Protein 8VB5 (pdb70)

B-factor: mean 24.93, std 9.79, range [12.04, 70.86]

Solvent-accessible surface area: 15244 Å² total; per-residue (Å²): 138,140,101,111,80,127,54,126,90,4,112,110,110,19,24,142,89,75,106,95,80,32,80,45,31,15,6,40,40,46,74,2,46,12,92,6,80,92,97,151,74,158,38,70,0,17,0,40,19,6,74,126,77,4,0,80,144,0,32,132,73,5,28,56,37,24,56,89,15,24,80,64,17,35,55,102,21,18,82,43,2,13,115,55,47,2,0,2,97,61,106,20,34,10,24,0,34,74,20,12,92,117,31,41,0,24,86,17,0,95,136,26,116,56,188,21,33,26,97,49,0,0,32,1,0,23,10,0,0,72,0,2,11,27,1,31,92,37,201,23,32,0,52,36,0,4,0,119,1,0,34,0,76,29,52,111,40,1,28,0,24,28,22,3,34,28,82,129,21,56,98,64,165,112,108,100,15,68,90,39,55,200,80,50,31,46,54,14,0,7,30,3,32,100,192,157,142,74,31,44,23,4,3,0,1,12,1,0,0,0,2,14,2,0,1,22,20,3,30,124,4,18,97,75,55,57,53,199,86,1,23,86,16,3,115,168,50,107,56,5,89,63,1,129,24,11,38,89,59,0,35,97,14,1,50,107,0,0,78,75,80,32,149,64,9,14,126,2,174,95,2,28,72,60,0,48,115,2,10,199,54,20,158,157,2,3,97,43,213

Nearest PDB structures (foldseek):
  8vb5-assembly1_A  TM=1.003E+00  e=3.157E-56  Homo sapiens
  8u8x-assembly1_A  TM=8.878E-01  e=1.396E-43  Homo sapiens
  4lrm-assembly5_E  TM=9.022E-01  e=2.168E-40  Homo sapiens
  5ugc-assembly1_A  TM=9.091E-01  e=1.152E-38  Homo sapiens
  8hv8-assembly1_A  TM=8.918E-01  e=1.985E-38  Homo sapiens

Structure (mmCIF, N/CA/C/O backbone):
data_8VB5
#
_entry.id   8VB5
#
_cell.length_a   34.412
_cell.length_b   81.699
_cell.length_c   94.936
_cell.angle_alpha   90.000
_cell.angle_beta   90.000
_cell.angle_gamma   90.000
#
_symmetry.space_group_name_H-M   'P 21 21 21'
#
loop_
_entity.id
_entity.type
_entity.pdbx_description
1 polymer 'Receptor tyrosine-protein kinase erbB-2'
2 non-polymer Tucatinib
3 non-polymer 1,2-ETHANEDIOL
4 non-polymer 'CHLORIDE ION'
5 non-polymer DI(HYDROXYETHYL)ETHER
6 water water
#
loop_
_atom_site.group_PDB
_atom_site.id
_atom_site.type_symbol
_atom_site.label_atom_id
_atom_site.label_alt_id
_atom_site.label_comp_id
_atom_site.label_asym_id
_atom_site.label_entity_id
_atom_site.label_seq_id
_atom_site.pdbx_PDB_ins_code
_atom_site.Cartn_x
_atom_site.Cartn_y
_atom_site.Cartn_z
_atom_site.occupancy
_atom_site.B_iso_or_equiv
_atom_site.auth_seq_id
_atom_site.auth_comp_id
_atom_site.auth_asym_id
_atom_site.auth_atom_id
_atom_site.pdbx_PDB_model_num
ATOM 1 N N . ALA A 1 5 ? -15.684 18.524 -34.525 1.00 51.57 706 ALA A N 1
ATOM 2 C CA . ALA A 1 5 ? -16.360 17.398 -33.805 1.00 50.33 706 ALA A CA 1
ATOM 3 C C . ALA A 1 5 ? -15.700 16.074 -34.185 1.00 45.54 706 ALA A C 1
ATOM 4 O O . ALA A 1 5 ? -15.766 15.667 -35.344 1.00 43.42 706 ALA A O 1
ATOM 6 N N . PRO A 1 6 ? -15.039 15.367 -33.237 1.00 44.97 707 PRO A N 1
ATOM 7 C CA . PRO A 1 6 ? -14.457 14.055 -33.523 1.00 43.39 707 PRO A CA 1
ATOM 8 C C . PRO A 1 6 ? -15.514 13.051 -34.010 1.00 40.74 707 PRO A C 1
ATOM 9 O O . PRO A 1 6 ? -16.619 13.068 -33.496 1.00 42.92 707 PRO A O 1
ATOM 13 N N . ASN A 1 7 ? -15.150 12.216 -34.987 1.00 37.13 708 ASN A N 1
ATOM 14 C CA . ASN A 1 7 ? -16.014 11.139 -35.543 1.00 35.76 708 ASN A CA 1
ATOM 15 C C . ASN A 1 7 ? -15.779 9.868 -34.721 1.00 35.71 708 ASN A C 1
ATOM 16 O O . ASN A 1 7 ? -14.669 9.318 -34.805 1.00 35.13 708 ASN A O 1
ATOM 21 N N . GLN A 1 8 ? -16.788 9.430 -33.958 1.00 36.66 709 GLN A N 1
ATOM 22 C CA . GLN A 1 8 ? -16.618 8.477 -32.824 1.00 36.69 709 GLN A CA 1
ATOM 23 C C . GLN A 1 8 ? -16.114 7.111 -33.316 1.00 33.77 709 GLN A C 1
ATOM 24 O O . GLN A 1 8 ? -15.462 6.425 -32.515 1.00 35.79 709 GLN A O 1
ATOM 30 N N . ALA A 1 9 ? -16.400 6.723 -34.563 1.00 31.50 710 ALA A N 1
ATOM 31 C CA . ALA A 1 9 ? -16.022 5.406 -35.133 1.00 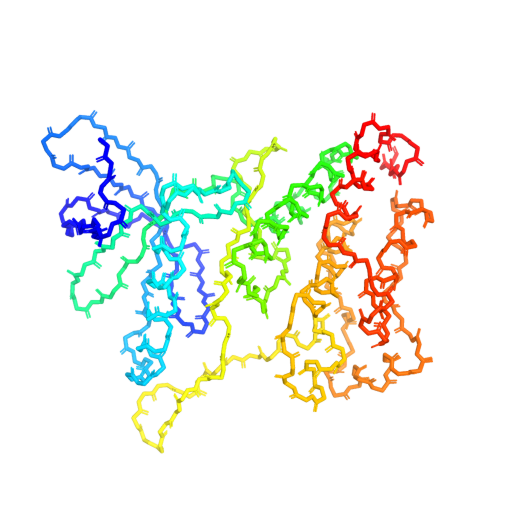29.34 710 ALA A CA 1
ATOM 32 C C . ALA A 1 9 ? -14.636 5.471 -35.790 1.00 25.53 710 ALA A C 1
ATOM 33 O O . ALA A 1 9 ? -14.097 4.400 -36.115 1.00 29.67 710 ALA A O 1
ATOM 35 N N . LEU A 1 10 ? -14.071 6.665 -35.978 1.00 22.15 711 LEU A N 1
ATOM 36 C CA . LEU A 1 10 ? -12.716 6.824 -36.565 1.00 20.27 711 LEU A CA 1
ATOM 37 C C . LEU A 1 10 ? -11.669 6.884 -35.453 1.00 20.13 711 LEU A C 1
ATOM 38 O O . LEU A 1 10 ? -12.013 7.170 -34.289 1.00 21.60 711 LEU A O 1
ATOM 43 N N . LEU A 1 11 ? -10.425 6.609 -35.829 1.00 17.73 712 LEU A N 1
ATOM 44 C CA . LEU A 1 11 ? -9.264 6.638 -34.917 1.00 17.67 712 LEU A CA 1
ATOM 45 C C . LEU A 1 11 ? -8.379 7.814 -35.316 1.00 17.40 712 LEU A C 1
ATOM 46 O O . LEU A 1 11 ? -8.015 7.939 -36.504 1.00 17.61 712 LEU A O 1
ATOM 51 N N . ARG A 1 12 ? -8.029 8.647 -34.347 1.00 17.30 713 ARG A N 1
ATOM 52 C CA . ARG A 1 12 ? -7.091 9.756 -34.608 1.00 17.48 713 ARG A CA 1
ATOM 53 C C . ARG A 1 12 ? -5.663 9.219 -34.573 1.00 17.36 713 ARG A C 1
ATOM 54 O O . ARG A 1 12 ? -5.219 8.737 -33.512 1.00 18.39 713 ARG A O 1
ATOM 62 N N . ILE A 1 13 ? -4.976 9.318 -35.707 1.00 16.72 714 ILE A N 1
ATOM 63 C CA . ILE A 1 13 ? -3.563 8.885 -35.863 1.00 17.46 714 ILE A CA 1
ATOM 64 C C . ILE A 1 13 ? -2.683 10.126 -35.753 1.00 17.74 714 ILE A C 1
ATOM 65 O O . ILE A 1 13 ? -2.888 11.060 -36.535 1.00 21.16 714 ILE A O 1
ATOM 70 N N . LEU A 1 14 ? -1.759 10.124 -34.798 1.00 18.01 715 LEU A N 1
ATOM 71 C CA . LEU A 1 14 ? -0.779 11.215 -34.600 1.00 20.53 715 LEU A CA 1
ATOM 72 C C . LEU A 1 14 ? 0.503 10.804 -35.320 1.00 21.27 715 LEU A C 1
ATOM 73 O O . LEU A 1 14 ? 0.963 9.668 -35.102 1.00 23.04 715 LEU A O 1
ATOM 78 N N . LYS A 1 15 ? 1.025 11.673 -36.183 1.00 23.28 716 LYS A N 1
ATOM 79 C CA . LYS A 1 15 ? 2.328 11.448 -36.854 1.00 26.30 716 LYS A CA 1
ATOM 80 C C . LYS A 1 15 ? 3.426 11.512 -35.790 1.00 25.94 716 LYS A C 1
ATOM 81 O O . LYS A 1 15 ? 3.279 12.304 -34.836 1.00 25.05 716 LYS A O 1
ATOM 87 N N . GLU A 1 16 ? 4.482 10.711 -35.937 1.00 28.53 717 GLU A N 1
ATOM 88 C CA . GLU A 1 16 ? 5.625 10.698 -34.983 1.00 31.13 717 GLU A CA 1
ATOM 89 C C . GLU A 1 16 ? 6.210 12.116 -34.869 1.00 29.10 717 GLU A C 1
ATOM 90 O O . GLU A 1 16 ? 6.635 12.477 -33.761 1.00 31.69 717 GLU A O 1
ATOM 96 N N . THR A 1 17 ? 6.179 12.904 -35.949 1.00 29.60 718 THR A N 1
ATOM 97 C CA . THR A 1 17 ? 6.720 14.291 -36.008 1.00 29.56 718 THR A CA 1
ATOM 98 C C . THR A 1 17 ? 5.884 15.256 -35.146 1.00 27.41 718 THR A C 1
ATOM 99 O O . THR A 1 17 ? 6.404 16.341 -34.831 1.00 30.77 718 THR A O 1
ATOM 103 N N . GLU A 1 18 ? 4.651 14.886 -34.777 1.00 25.49 719 GLU A N 1
ATOM 104 C CA . GLU A 1 18 ? 3.732 15.714 -33.947 1.00 23.36 719 GLU A CA 1
ATOM 105 C C . GLU A 1 18 ? 3.928 15.413 -32.452 1.00 22.08 719 GLU A C 1
ATOM 106 O O . GLU A 1 18 ? 3.323 16.124 -31.635 1.00 21.49 719 GLU A O 1
ATOM 112 N N . LEU A 1 19 ? 4.716 14.390 -32.107 1.00 22.09 720 LEU A N 1
ATOM 113 C CA . LEU A 1 19 ? 4.926 13.944 -30.704 1.00 22.83 720 LEU A CA 1
ATOM 114 C C . LEU A 1 19 ? 6.407 14.030 -30.348 1.00 26.79 720 LEU A C 1
ATOM 115 O O . LEU A 1 19 ? 7.248 13.659 -31.188 1.00 35.29 720 LEU A O 1
ATOM 120 N N . ARG A 1 20 ? 6.700 14.454 -29.124 1.00 25.28 721 ARG A N 1
ATOM 121 C CA . ARG A 1 20 ? 8.064 14.387 -28.549 1.00 29.26 721 ARG A CA 1
ATOM 122 C C . ARG A 1 20 ? 7.959 13.777 -27.153 1.00 27.96 721 ARG A C 1
ATOM 123 O O . ARG A 1 20 ? 7.121 14.257 -26.370 1.00 27.04 721 ARG A O 1
ATOM 131 N N . LYS A 1 21 ? 8.730 12.721 -26.891 1.00 27.30 722 LYS A N 1
ATOM 132 C CA . LYS A 1 21 ? 8.931 12.162 -25.529 1.00 25.82 722 LYS A CA 1
ATOM 133 C C . LYS A 1 21 ? 9.936 13.059 -24.800 1.00 25.91 722 LYS A C 1
ATOM 134 O O . LYS A 1 21 ? 10.974 13.395 -25.412 1.00 31.15 722 LYS A O 1
ATOM 140 N N . VAL A 1 22 ? 9.645 13.424 -23.548 1.00 23.07 723 VAL A N 1
ATOM 141 C CA . VAL A 1 22 ? 10.489 14.351 -22.737 1.00 25.32 723 VAL A CA 1
ATOM 142 C C . VAL A 1 22 ? 11.111 13.612 -21.542 1.00 23.35 723 VAL A C 1
ATOM 143 O O . VAL A 1 22 ? 12.263 13.933 -21.198 1.00 29.87 723 VAL A O 1
ATOM 147 N N . LYS A 1 23 ? 10.393 12.666 -20.927 1.00 22.30 724 LYS A N 1
ATOM 148 C CA . LYS A 1 23 ? 10.796 12.024 -19.649 1.00 23.49 724 LYS A CA 1
ATOM 149 C C . LYS A 1 23 ? 10.113 10.658 -19.558 1.00 21.51 724 LYS A C 1
ATOM 150 O O . LYS A 1 23 ? 8.959 10.549 -19.979 1.00 22.28 724 LYS A O 1
ATOM 156 N N . VAL A 1 24 ? 10.809 9.649 -19.039 1.00 20.40 725 VAL A N 1
ATOM 157 C CA . VAL A 1 24 ? 10.199 8.334 -18.704 1.00 21.54 725 VAL A CA 1
ATOM 158 C C . VAL A 1 24 ? 9.471 8.513 -17.372 1.00 21.97 725 VAL A C 1
ATOM 159 O O . VAL A 1 24 ? 10.126 8.919 -16.390 1.00 26.67 725 VAL A O 1
ATOM 163 N N . LEU A 1 25 ? 8.166 8.239 -17.335 1.00 20.58 726 LEU A N 1
ATOM 164 C CA . LEU A 1 25 ? 7.364 8.382 -16.091 1.00 22.71 726 LEU A CA 1
ATOM 165 C C . LEU A 1 25 ? 7.390 7.079 -15.293 1.00 23.30 726 LEU A C 1
ATOM 166 O O . LEU A 1 25 ? 7.386 7.146 -14.056 1.00 26.14 726 LEU A O 1
ATOM 171 N N . GLY A 1 26 ? 7.385 5.944 -15.979 1.00 22.46 727 GLY A N 1
ATOM 172 C CA . GLY A 1 26 ? 7.419 4.623 -15.334 1.00 24.66 727 GLY A CA 1
ATOM 173 C C . GLY A 1 26 ? 7.079 3.534 -16.324 1.00 23.99 727 GLY A C 1
ATOM 174 O O . GLY A 1 26 ? 6.996 3.821 -17.525 1.00 25.86 727 GLY A O 1
ATOM 175 N N . SER A 1 27 ? 6.867 2.318 -15.837 1.00 26.44 728 SER A N 1
ATOM 176 C CA . SER A 1 27 ? 6.615 1.143 -16.702 1.00 28.60 728 SER A CA 1
ATOM 177 C C . SER A 1 27 ? 5.841 0.075 -15.938 1.00 29.41 728 SER A C 1
ATOM 178 O O . SER A 1 27 ? 5.766 0.153 -14.698 1.00 31.67 728 SER A O 1
ATOM 181 N N . GLY A 1 28 ? 5.299 -0.875 -16.694 1.00 29.64 729 GLY A N 1
ATOM 182 C CA . GLY A 1 28 ? 4.617 -2.082 -16.201 1.00 31.44 729 GLY A CA 1
ATOM 183 C C . GLY A 1 28 ? 4.857 -3.231 -17.157 1.00 29.77 729 GLY A C 1
ATOM 184 O O . GLY A 1 28 ? 5.671 -3.065 -18.080 1.00 31.69 729 GLY A O 1
ATOM 185 N N . ALA A 1 29 ? 4.154 -4.346 -16.963 1.00 31.82 730 ALA A N 1
ATOM 186 C CA . ALA A 1 29 ? 4.325 -5.594 -17.742 1.00 31.50 730 ALA A CA 1
ATOM 187 C C . ALA A 1 29 ? 4.150 -5.310 -19.239 1.00 29.85 730 ALA A C 1
ATOM 188 O O . ALA A 1 29 ? 4.896 -5.903 -20.040 1.00 31.32 730 ALA A O 1
ATOM 190 N N . PHE A 1 30 ? 3.215 -4.428 -19.607 1.00 29.69 731 PHE A N 1
ATOM 191 C CA . PHE A 1 30 ? 2.705 -4.326 -20.998 1.00 29.71 731 PHE A CA 1
ATOM 192 C C . PHE A 1 30 ? 3.206 -3.060 -21.705 1.00 28.67 731 PHE A C 1
ATOM 193 O O . PHE A 1 30 ? 2.980 -2.971 -22.922 1.00 30.37 731 PHE A O 1
ATOM 201 N N . GLY A 1 31 ? 3.874 -2.132 -21.016 1.00 27.78 732 GLY A N 1
ATOM 202 C CA . GLY A 1 31 ? 4.426 -0.953 -21.705 1.00 26.25 732 GLY A CA 1
ATOM 203 C C . GLY A 1 31 ? 5.171 0.017 -20.810 1.00 25.11 732 GLY A C 1
ATOM 204 O O . GLY A 1 31 ? 5.235 -0.187 -19.585 1.00 25.59 732 GLY A O 1
ATOM 205 N N . THR A 1 32 ? 5.716 1.054 -21.443 1.00 24.15 733 THR A N 1
ATOM 206 C CA . THR A 1 32 ? 6.485 2.153 -20.818 1.00 23.98 733 THR A CA 1
ATOM 207 C C . THR A 1 32 ? 5.685 3.437 -21.025 1.00 21.00 733 THR A C 1
ATOM 208 O O . THR A 1 32 ? 5.207 3.644 -22.153 1.00 21.80 733 THR A O 1
ATOM 212 N N . VAL A 1 33 ? 5.533 4.239 -19.969 1.00 19.11 734 VAL A N 1
ATOM 213 C CA . VAL A 1 33 ? 4.789 5.528 -20.025 1.00 18.10 734 VAL A CA 1
ATOM 214 C C . VAL A 1 33 ? 5.805 6.672 -20.011 1.00 18.89 734 VAL A C 1
ATOM 215 O O . VAL A 1 33 ? 6.670 6.715 -19.100 1.00 19.92 734 VAL A O 1
ATOM 219 N N . TYR A 1 34 ? 5.682 7.568 -20.988 1.00 17.93 735 TYR A N 1
ATOM 220 C CA . TYR A 1 34 ? 6.519 8.783 -21.139 1.00 18.08 735 TYR A CA 1
ATOM 221 C C . TYR A 1 34 ? 5.653 10.023 -20.945 1.00 17.44 735 TYR A C 1
ATOM 222 O O . TYR A 1 34 ? 4.473 10.032 -21.365 1.00 18.42 735 TYR A O 1
ATOM 231 N N . LYS A 1 35 ? 6.250 11.049 -20.343 1.00 17.43 736 LYS A N 1
ATOM 232 C CA . LYS A 1 35 ? 5.751 12.438 -20.425 1.00 19.21 736 LYS A CA 1
ATOM 233 C C . LYS A 1 35 ? 6.161 12.959 -21.799 1.00 20.14 736 LYS A C 1
ATOM 234 O O . LYS A 1 35 ? 7.306 12.697 -22.217 1.00 20.76 736 LYS A O 1
ATOM 240 N N . GLY A 1 36 ? 5.252 13.632 -22.499 1.00 18.42 737 GLY A N 1
ATOM 241 C CA . GLY A 1 36 ? 5.570 14.162 -23.830 1.00 19.38 737 GLY A CA 1
ATOM 242 C C . GLY A 1 36 ? 4.802 15.421 -24.149 1.00 18.41 737 GLY A C 1
ATOM 243 O O . GLY A 1 36 ? 4.058 15.929 -23.285 1.00 18.57 737 GLY A O 1
ATOM 244 N N . ILE A 1 37 ? 5.003 15.896 -25.371 1.00 18.59 738 ILE A N 1
ATOM 245 C CA . ILE A 1 37 ? 4.333 17.093 -25.933 1.00 19.83 738 ILE A CA 1
ATOM 246 C C . ILE A 1 37 ? 3.751 16.685 -27.283 1.00 18.76 738 ILE A C 1
ATOM 247 O O . ILE A 1 37 ? 4.463 16.061 -28.092 1.00 20.11 738 ILE A O 1
ATOM 252 N N . TRP A 1 38 ? 2.481 17.009 -27.484 1.00 18.75 739 TRP A N 1
ATOM 253 C CA . TRP A 1 38 ? 1.773 16.830 -28.769 1.00 18.00 739 TRP A CA 1
ATOM 254 C C . TRP A 1 38 ? 1.584 18.210 -29.406 1.00 17.98 739 TRP A C 1
ATOM 255 O O . TRP A 1 38 ? 0.977 19.087 -28.771 1.00 17.25 739 TRP A O 1
ATOM 266 N N . ILE A 1 39 ? 2.135 18.404 -30.600 1.00 18.53 740 ILE A N 1
ATOM 267 C CA . ILE A 1 39 ? 1.984 19.661 -31.384 1.00 19.91 740 ILE A CA 1
ATOM 268 C C . ILE A 1 39 ? 1.296 19.278 -32.687 1.00 21.47 740 ILE A C 1
ATOM 269 O O . ILE A 1 39 ? 1.960 18.869 -33.635 1.00 24.07 740 ILE A O 1
ATOM 274 N N . PRO A 1 40 ? -0.054 19.329 -32.739 1.00 24.17 741 PRO A N 1
ATOM 275 C CA . PRO A 1 40 ? -0.786 18.984 -33.958 1.00 26.58 741 PRO A CA 1
ATOM 276 C C . PRO A 1 40 ? -0.341 19.855 -35.146 1.00 30.17 741 PRO A C 1
ATOM 277 O O . PRO A 1 40 ? -0.306 21.063 -34.995 1.00 30.99 741 PRO A O 1
ATOM 281 N N . ASP A 1 41 ? 0.012 19.222 -36.275 1.00 33.21 742 ASP A N 1
ATOM 282 C CA . ASP A 1 41 ? 0.392 19.898 -37.547 1.00 36.34 742 ASP A CA 1
ATOM 283 C C . ASP A 1 41 ? -0.728 20.862 -37.947 1.00 39.16 742 ASP A C 1
ATOM 284 O O . ASP A 1 41 ? -1.913 20.521 -37.732 1.00 38.26 742 ASP A O 1
ATOM 289 N N . GLY A 1 42 ? -0.363 22.019 -38.503 1.00 41.05 743 GLY A N 1
ATOM 290 C CA . GLY A 1 42 ? -1.312 23.004 -39.055 1.00 44.71 743 GLY A CA 1
ATOM 291 C C . GLY A 1 42 ? -2.091 23.730 -37.971 1.00 44.71 743 GLY A C 1
ATOM 292 O O . GLY A 1 42 ? -3.034 24.468 -38.320 1.00 49.16 743 GLY A O 1
ATOM 293 N N . GLU A 1 43 ? -1.727 23.530 -36.701 1.00 40.17 744 GLU A N 1
ATOM 294 C CA . GLU A 1 43 ? -2.294 24.282 -35.554 1.00 37.16 744 GLU A CA 1
ATOM 295 C C . GLU A 1 43 ? -1.152 25.036 -34.868 1.00 31.92 744 GLU A C 1
ATOM 296 O O . GLU A 1 43 ? 0.025 24.840 -35.260 1.00 34.57 744 GLU A O 1
ATOM 302 N N . ASN A 1 44 ? -1.498 25.873 -33.893 1.00 28.15 745 ASN A N 1
ATOM 303 C CA . ASN A 1 44 ? -0.534 26.642 -33.069 1.00 25.65 745 ASN A CA 1
ATOM 304 C C . ASN A 1 44 ? -0.800 26.330 -31.596 1.00 24.52 745 ASN A C 1
ATOM 305 O O . ASN A 1 44 ? -0.814 27.262 -30.782 1.00 24.90 745 ASN A O 1
ATOM 310 N N . VAL A 1 45 ? -0.992 25.053 -31.264 1.00 22.88 746 VAL A N 1
ATOM 311 C CA . VAL A 1 45 ? -1.218 24.629 -29.853 1.00 21.65 746 VAL A CA 1
ATOM 312 C C . VAL A 1 45 ? -0.202 23.561 -29.464 1.00 21.18 746 VAL A C 1
ATOM 313 O O . VAL A 1 45 ? 0.344 22.882 -30.338 1.00 22.14 746 VAL A O 1
ATOM 317 N N . LYS A 1 46 ? 0.039 23.435 -28.166 1.00 19.85 747 LYS A N 1
ATOM 318 C CA . LYS A 1 46 ? 0.848 22.324 -27.612 1.00 19.49 747 LYS A CA 1
ATOM 319 C C . LYS A 1 46 ? 0.064 21.710 -26.458 1.00 19.78 747 LYS A C 1
ATOM 320 O O . LYS A 1 46 ? -0.570 22.444 -25.681 1.00 22.68 747 LYS A O 1
ATOM 326 N N . ILE A 1 47 ? 0.062 20.389 -26.403 1.00 18.35 748 ILE A N 1
ATOM 327 C CA . ILE A 1 47 ? -0.753 19.630 -25.425 1.00 18.83 748 ILE A CA 1
ATOM 328 C C . ILE A 1 47 ? 0.209 18.754 -24.640 1.00 16.45 748 ILE A C 1
ATOM 329 O O . ILE A 1 47 ? 0.897 17.922 -25.231 1.00 17.72 748 ILE A O 1
ATOM 334 N N . PRO A 1 48 ? 0.311 18.936 -23.305 1.00 17.95 749 PRO A N 1
ATOM 335 C CA . PRO A 1 48 ? 1.070 18.008 -22.474 1.00 17.42 749 PRO A CA 1
ATOM 336 C C . PRO A 1 48 ? 0.370 16.646 -22.493 1.00 15.62 749 PRO A C 1
ATOM 337 O O . PRO A 1 48 ? -0.822 16.602 -22.240 1.00 16.97 749 PRO A O 1
ATOM 341 N N . VAL A 1 49 ? 1.116 15.591 -22.811 1.00 16.06 750 VAL A N 1
ATOM 342 C CA . VAL A 1 49 ? 0.542 14.232 -22.973 1.00 15.53 750 VAL A CA 1
ATOM 343 C C . VAL A 1 49 ? 1.370 13.208 -22.200 1.00 15.50 750 VAL A C 1
ATOM 344 O O . VAL A 1 49 ? 2.551 13.443 -21.871 1.00 16.80 750 VAL A O 1
ATOM 348 N N . ALA A 1 50 ? 0.715 12.103 -21.905 1.00 15.28 751 ALA A N 1
ATOM 349 C CA . ALA A 1 50 ? 1.356 10.840 -21.516 1.00 15.66 751 ALA A CA 1
ATOM 350 C C . ALA A 1 50 ? 1.244 9.902 -22.713 1.00 15.45 751 ALA A C 1
ATOM 351 O O . ALA A 1 50 ? 0.188 9.872 -23.378 1.00 16.78 751 ALA A O 1
ATOM 353 N N . ILE A 1 51 ? 2.322 9.186 -22.980 1.00 16.55 752 ILE A N 1
ATOM 354 C CA . ILE A 1 51 ? 2.444 8.270 -24.142 1.00 17.22 752 ILE A CA 1
ATOM 355 C C . ILE A 1 51 ? 2.783 6.895 -23.584 1.00 17.43 752 ILE A C 1
ATOM 356 O O . ILE A 1 51 ? 3.843 6.766 -22.944 1.00 19.96 752 ILE A O 1
ATOM 361 N N . LYS A 1 52 ? 1.892 5.922 -23.758 1.00 17.59 753 LYS A N 1
ATOM 362 C CA . LYS A 1 52 ? 2.203 4.528 -23.370 1.00 18.27 753 LYS A CA 1
ATOM 363 C C . LYS A 1 52 ? 2.627 3.776 -24.629 1.00 19.56 753 LYS A C 1
ATOM 364 O O . LYS A 1 52 ? 1.820 3.686 -25.575 1.00 19.57 753 LYS A O 1
ATOM 370 N N . VAL A 1 53 ? 3.866 3.291 -24.636 1.00 20.39 754 VAL A N 1
ATOM 371 C CA . VAL A 1 53 ? 4.431 2.490 -25.755 1.00 21.78 754 VAL A CA 1
ATOM 372 C C . VAL A 1 53 ? 4.273 1.019 -25.375 1.00 22.71 754 VAL A C 1
ATOM 373 O O . VAL A 1 53 ? 4.841 0.608 -24.337 1.00 25.45 754 VAL A O 1
ATOM 377 N N . LEU A 1 54 ? 3.492 0.268 -26.149 1.00 24.68 755 LEU A N 1
ATOM 378 C CA . LEU A 1 54 ? 3.315 -1.186 -25.914 1.00 26.01 755 LEU A CA 1
ATOM 379 C C . LEU A 1 54 ? 4.660 -1.877 -26.143 1.00 28.26 755 LEU A C 1
ATOM 380 O O . LEU A 1 54 ? 5.381 -1.495 -27.076 1.00 29.14 755 LEU A O 1
ATOM 385 N N . ARG A 1 55 ? 4.990 -2.829 -25.274 1.00 32.03 756 ARG A N 1
ATOM 386 C CA . ARG A 1 55 ? 6.303 -3.521 -25.235 1.00 35.93 756 ARG A CA 1
ATOM 387 C C . ARG A 1 55 ? 6.486 -4.316 -26.535 1.00 34.73 756 ARG A C 1
ATOM 388 O O . ARG A 1 55 ? 5.555 -5.048 -26.912 1.00 33.31 756 ARG A O 1
ATOM 396 N N . GLU A 1 56 ? 7.640 -4.169 -27.194 1.00 37.18 757 GLU A N 1
ATOM 397 C CA . GLU A 1 56 ? 7.906 -4.720 -28.551 1.00 39.80 757 GLU A CA 1
ATOM 398 C C . GLU A 1 56 ? 8.077 -6.242 -28.490 1.00 40.17 757 GLU A C 1
ATOM 399 O O . GLU A 1 56 ? 7.677 -6.908 -29.467 1.00 39.32 757 GLU A O 1
ATOM 405 N N . ASN A 1 57 ? 8.657 -6.766 -27.403 1.00 40.51 758 ASN A N 1
ATOM 406 C CA . ASN A 1 57 ? 9.018 -8.204 -27.268 1.00 39.33 758 ASN A CA 1
ATOM 407 C C . ASN A 1 57 ? 7.926 -8.955 -26.491 1.00 38.05 758 ASN A C 1
ATOM 408 O O . ASN A 1 57 ? 8.176 -10.113 -26.119 1.00 34.56 758 ASN A O 1
ATOM 413 N N . THR A 1 58 ? 6.761 -8.336 -26.256 1.00 33.41 759 THR A N 1
ATOM 414 C CA . THR A 1 58 ? 5.536 -9.037 -25.782 1.00 30.91 759 THR A CA 1
ATOM 415 C C . THR A 1 58 ? 5.069 -9.968 -26.906 1.00 30.41 759 THR A C 1
ATOM 416 O O . THR A 1 58 ? 5.260 -9.613 -28.085 1.00 32.87 759 THR A O 1
ATOM 420 N N . SER A 1 59 ? 4.497 -11.120 -26.555 1.00 28.66 760 SER A N 1
ATOM 421 C CA . SER A 1 59 ? 3.874 -12.070 -27.515 1.00 30.48 760 SER A CA 1
ATOM 422 C C . SER A 1 59 ? 2.844 -11.329 -28.368 1.00 28.63 760 SER A C 1
ATOM 423 O O . SER A 1 59 ? 2.087 -10.511 -27.850 1.00 29.08 760 SER A O 1
ATOM 426 N N . PRO A 1 60 ? 2.784 -11.566 -29.699 1.00 30.83 761 PRO A N 1
ATOM 427 C CA . PRO A 1 60 ? 1.787 -10.905 -30.541 1.00 29.48 761 PRO A CA 1
ATOM 428 C C . PRO A 1 60 ? 0.345 -11.251 -30.131 1.00 28.51 761 PRO A C 1
ATOM 429 O O . PRO A 1 60 ? -0.512 -10.408 -30.295 1.00 27.87 761 PRO A O 1
ATOM 433 N N . LYS A 1 61 ? 0.106 -12.454 -29.596 1.00 27.96 762 LYS A N 1
ATOM 434 C CA . LYS A 1 61 ? -1.232 -12.856 -29.078 1.00 28.82 762 LYS A CA 1
ATOM 435 C C . LYS A 1 61 ? -1.617 -11.904 -27.943 1.00 26.18 762 LYS A C 1
ATOM 436 O O . LYS A 1 61 ? -2.752 -11.394 -27.953 1.00 27.81 762 LYS A O 1
ATOM 442 N N . ALA A 1 62 ? -0.689 -11.664 -27.014 1.00 25.00 763 ALA A N 1
ATOM 443 C CA . ALA A 1 62 ? -0.893 -10.781 -25.845 1.00 25.84 763 ALA A CA 1
ATOM 444 C C . ALA A 1 62 ? -1.129 -9.339 -26.317 1.00 25.22 763 ALA A C 1
ATOM 445 O O . ALA A 1 62 ? -2.076 -8.711 -25.826 1.00 27.41 763 ALA A O 1
ATOM 447 N N . ASN A 1 63 ? -0.325 -8.831 -27.253 1.00 26.76 764 ASN A N 1
ATOM 448 C CA . ASN A 1 63 ? -0.428 -7.409 -27.684 1.00 28.24 764 ASN A CA 1
ATOM 449 C C . ASN A 1 63 ? -1.738 -7.207 -28.460 1.00 27.34 764 ASN A C 1
ATOM 450 O O . ASN A 1 63 ? -2.336 -6.120 -28.326 1.00 25.87 764 ASN A O 1
ATOM 455 N N . LYS A 1 64 ? -2.206 -8.217 -29.201 1.00 24.87 765 LYS A N 1
ATOM 456 C CA . LYS A 1 64 ? -3.516 -8.138 -29.898 1.00 24.61 765 LYS A CA 1
ATOM 457 C C . LYS A 1 64 ? -4.634 -8.089 -28.848 1.00 24.80 765 LYS A C 1
ATOM 458 O O . LYS A 1 64 ? -5.513 -7.224 -28.976 1.00 26.06 765 LYS A O 1
ATOM 464 N N . GLU A 1 65 ? -4.595 -8.963 -27.836 1.00 22.94 766 GLU A N 1
ATOM 465 C CA . GLU A 1 65 ? -5.621 -9.004 -26.758 1.00 25.29 766 GLU A CA 1
ATOM 466 C C . GLU A 1 65 ? -5.708 -7.620 -26.100 1.00 24.98 766 GLU A C 1
ATOM 467 O O . GLU A 1 65 ? -6.828 -7.100 -25.934 1.00 26.24 766 GLU A O 1
ATOM 473 N N . ILE A 1 66 ? -4.556 -7.034 -25.763 1.00 23.14 767 ILE A N 1
ATOM 474 C CA . ILE A 1 66 ? -4.457 -5.731 -25.044 1.00 25.27 767 ILE A CA 1
ATOM 475 C C . ILE A 1 66 ? -5.006 -4.615 -25.940 1.00 23.44 767 ILE A C 1
ATOM 476 O O . ILE A 1 66 ? -5.877 -3.852 -25.469 1.00 24.51 767 ILE A O 1
ATOM 481 N N . LEU A 1 67 ? -4.529 -4.518 -27.181 1.00 24.95 768 LEU A N 1
ATOM 482 C CA . LEU A 1 67 ? -4.886 -3.392 -28.082 1.00 25.02 768 LEU A CA 1
ATOM 483 C C . LEU A 1 67 ? -6.358 -3.513 -28.492 1.00 24.77 768 LEU A C 1
ATOM 484 O O . LEU A 1 67 ? -7.051 -2.479 -28.511 1.00 25.61 768 LEU A O 1
ATOM 489 N N . ASP A 1 68 ? -6.827 -4.726 -28.797 1.00 25.86 769 ASP A N 1
ATOM 490 C CA . ASP A 1 68 ? -8.247 -4.973 -29.166 1.00 27.11 769 ASP A CA 1
ATOM 491 C C . ASP A 1 68 ? -9.142 -4.460 -28.035 1.00 26.33 769 ASP A C 1
ATOM 492 O O . ASP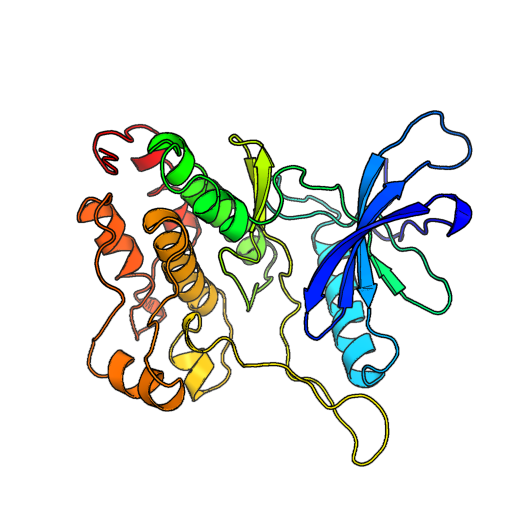 A 1 68 ? -10.104 -3.729 -28.322 1.00 26.64 769 ASP A O 1
ATOM 497 N N . GLU A 1 69 ? -8.825 -4.811 -26.789 1.00 26.26 770 GLU A N 1
ATOM 498 C CA . GLU A 1 69 ? -9.605 -4.358 -25.610 1.00 25.77 770 GLU A CA 1
ATOM 499 C C . GLU A 1 69 ? -9.550 -2.832 -25.521 1.00 24.64 770 GLU A C 1
ATOM 500 O O . GLU A 1 69 ? -10.572 -2.200 -25.269 1.00 26.85 770 GLU A O 1
ATOM 506 N N . ALA A 1 70 ? -8.371 -2.242 -25.761 1.00 24.83 771 ALA A N 1
ATOM 507 C CA . ALA A 1 70 ? -8.219 -0.792 -25.731 1.00 24.32 771 ALA A CA 1
ATOM 508 C C . ALA A 1 70 ? -9.128 -0.127 -26.763 1.00 25.07 771 ALA A C 1
ATOM 509 O O . ALA A 1 70 ? -9.752 0.893 -26.475 1.00 24.80 771 ALA A O 1
ATOM 511 N N . TYR A 1 71 ? -9.199 -0.704 -27.969 1.00 24.89 772 TYR A N 1
ATOM 512 C CA . TYR A 1 71 ? -10.062 -0.172 -29.011 1.00 26.62 772 TYR A CA 1
ATOM 513 C C . TYR A 1 71 ? -11.534 -0.289 -28.615 1.00 27.65 772 TYR A C 1
ATOM 514 O O . TYR A 1 71 ? -12.288 0.670 -28.764 1.00 27.77 772 TYR A O 1
ATOM 523 N N . VAL A 1 72 ? -11.948 -1.474 -28.144 1.00 25.94 773 VAL A N 1
ATOM 524 C CA . VAL A 1 72 ? -13.336 -1.709 -27.771 1.00 27.71 773 VAL A CA 1
ATOM 525 C C . VAL A 1 72 ? -13.764 -0.645 -26.764 1.00 26.54 773 VAL A C 1
ATOM 526 O O . VAL A 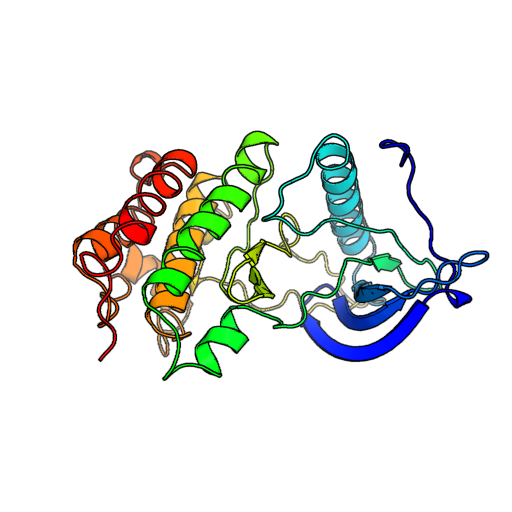1 72 ? -14.822 -0.039 -26.901 1.00 29.31 773 VAL A O 1
ATOM 530 N N . MET A 1 73 ? -12.924 -0.408 -25.753 1.00 25.13 774 MET A N 1
ATOM 531 C CA . MET A 1 73 ? -13.268 0.539 -24.707 1.00 24.90 774 MET A CA 1
ATOM 532 C C . MET A 1 73 ? -13.256 1.969 -25.246 1.00 26.66 774 MET A C 1
ATOM 533 O O . MET A 1 73 ? -14.105 2.773 -24.865 1.00 26.31 774 MET A O 1
ATOM 538 N N . ALA A 1 74 ? -12.308 2.271 -26.140 1.00 26.80 775 ALA A N 1
ATOM 539 C CA . ALA A 1 74 ? -12.190 3.595 -26.734 1.00 26.72 775 ALA A CA 1
ATOM 540 C C . ALA A 1 74 ? -13.462 3.952 -27.514 1.00 28.38 775 ALA A C 1
ATOM 541 O O . ALA A 1 74 ? -13.895 5.118 -27.451 1.00 28.53 775 ALA A O 1
ATOM 543 N N . TYR A 1 75 A -14.040 2.999 -28.244 1.00 28.34 775 TYR A N 1
ATOM 544 C CA . TYR A 1 75 A -15.249 3.248 -29.072 1.00 30.48 775 TYR A CA 1
ATOM 545 C C . TYR A 1 75 A -16.483 3.302 -28.160 1.00 29.79 775 TYR A C 1
ATOM 546 O O . TYR A 1 75 A -17.329 4.184 -28.389 1.00 30.67 775 TYR A O 1
ATOM 555 N N . VAL A 1 76 B -16.559 2.437 -27.139 1.00 31.41 775 VAL A N 1
ATOM 556 C CA . VAL A 1 76 B -17.639 2.452 -26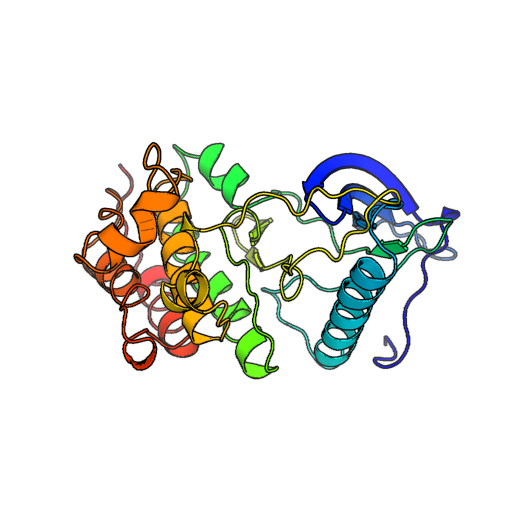.103 1.00 33.13 775 VAL A CA 1
ATOM 557 C C . VAL A 1 76 B -17.670 3.836 -25.444 1.00 33.04 775 VAL A C 1
ATOM 558 O O . VAL A 1 76 B -18.778 4.355 -25.200 1.00 38.65 775 VAL A O 1
ATOM 562 N N . MET A 1 77 C -16.497 4.416 -25.183 1.00 30.00 775 MET A N 1
ATOM 563 C CA . MET A 1 77 C -16.358 5.648 -24.368 1.00 31.51 775 MET A CA 1
ATOM 564 C C . MET A 1 77 C -16.309 6.911 -25.236 1.00 34.17 775 MET A C 1
ATOM 565 O O . MET A 1 77 C -16.422 8.003 -24.664 1.00 35.93 775 MET A O 1
ATOM 570 N N A ALA A 1 78 D -16.173 6.769 -26.561 0.50 34.56 775 ALA A N 1
ATOM 571 N N B ALA A 1 78 D -16.128 6.769 -26.555 0.50 35.93 775 ALA A N 1
ATOM 572 C CA A ALA A 1 78 D -16.148 7.888 -27.534 0.50 36.07 775 ALA A CA 1
ATOM 573 C CA B ALA A 1 78 D -16.155 7.883 -27.533 0.50 37.91 775 ALA A CA 1
ATOM 574 C C A ALA A 1 78 D -17.491 8.630 -27.508 0.50 37.50 775 ALA A C 1
ATOM 575 C C B ALA A 1 78 D -17.561 8.495 -27.554 0.50 40.75 775 ALA A C 1
ATOM 576 O O A ALA A 1 78 D -17.477 9.874 -27.482 0.50 43.14 775 ALA A O 1
ATOM 577 O O B ALA A 1 78 D -18.542 7.741 -27.383 0.50 44.14 775 ALA A O 1
ATOM 580 N N A GLY A 1 79 ? -18.603 7.887 -27.505 0.50 37.13 776 GLY A N 1
ATOM 581 N N B GLY A 1 79 ? -17.646 9.812 -27.750 0.50 42.68 776 GLY A N 1
ATOM 582 C CA A GLY A 1 79 ? -19.976 8.430 -27.512 0.50 34.74 776 GLY A CA 1
ATOM 583 C CA B GLY A 1 79 ? -18.901 10.580 -27.657 0.50 42.13 776 GLY A CA 1
ATOM 584 C C A GLY A 1 79 ? -20.199 9.421 -26.383 0.50 32.07 776 GLY A C 1
ATOM 585 C C B GLY A 1 79 ? -19.170 11.022 -26.229 0.50 40.33 776 GLY A C 1
ATOM 586 O O A GLY A 1 79 ? -20.885 10.440 -26.612 0.50 34.69 776 GLY A O 1
ATOM 587 O O B GLY A 1 79 ? -19.097 12.240 -25.968 0.50 41.99 776 GLY A O 1
ATOM 588 N N A VAL A 1 80 ? -19.646 9.128 -25.204 0.50 28.33 777 VAL A N 1
ATOM 589 N N B VAL A 1 80 ? -19.463 10.071 -25.334 0.50 36.34 777 VAL A N 1
ATOM 590 C CA A VAL A 1 80 ? -19.684 10.007 -23.999 0.50 26.91 777 VAL A CA 1
ATOM 591 C CA B VAL A 1 80 ? -19.746 10.345 -23.893 0.50 32.94 777 VAL A CA 1
ATOM 592 C C A VAL A 1 80 ? -18.691 9.451 -22.982 0.50 24.85 777 VAL A C 1
ATOM 593 C C B VAL A 1 80 ? -18.766 9.561 -23.012 0.50 28.59 777 VAL A C 1
ATOM 594 O O A VAL A 1 80 ? -18.778 8.238 -22.677 0.50 24.50 777 VAL A O 1
ATOM 595 O O B VAL A 1 80 ? -18.933 8.331 -22.847 0.50 29.55 777 VAL A O 1
ATOM 602 N N . GLY A 1 81 ? -17.794 10.288 -22.465 1.00 26.13 778 GLY A N 1
ATOM 603 C CA . GLY A 1 81 ? -16.821 9.819 -21.472 1.00 24.11 778 GLY A CA 1
ATOM 604 C C . GLY A 1 81 ? -17.282 10.160 -20.072 1.00 22.49 778 GLY A C 1
ATOM 605 O O . GLY A 1 81 ? -18.480 10.424 -19.856 1.00 24.67 778 GLY A O 1
ATOM 606 N N . SER A 1 82 ? -16.335 10.156 -19.150 1.00 20.86 779 SER A N 1
ATOM 607 C CA . SER A 1 82 ? -16.492 10.597 -17.747 1.00 20.37 779 SER A CA 1
ATOM 608 C C . SER A 1 82 ? -15.330 11.527 -17.438 1.00 18.64 779 SER A C 1
ATOM 609 O O . SER A 1 82 ? -14.212 11.276 -17.878 1.00 18.63 779 SER A O 1
ATOM 612 N N . PRO A 1 83 ? -15.543 12.610 -16.666 1.00 18.30 780 PRO A N 1
ATOM 613 C CA . PRO A 1 83 ? -14.426 13.427 -16.194 1.00 18.08 780 PRO A CA 1
ATOM 614 C C . PRO A 1 83 ? -13.427 12.623 -15.347 1.00 16.60 780 PRO A C 1
ATOM 615 O O . PRO A 1 83 ? -12.308 13.066 -15.181 1.00 17.73 780 PRO A O 1
ATOM 619 N N . TYR A 1 84 ? -13.847 11.469 -14.821 1.00 15.47 781 TYR A N 1
ATOM 620 C CA . TYR A 1 84 ? -13.089 10.713 -13.792 1.00 15.37 781 TYR A CA 1
ATOM 621 C C . TYR A 1 84 ? -12.490 9.442 -14.390 1.00 14.77 781 TYR A C 1
ATOM 622 O O . TYR A 1 84 ? -12.035 8.600 -13.620 1.00 15.97 781 TYR A O 1
ATOM 631 N N . VAL A 1 85 ? -12.446 9.349 -15.719 1.00 15.12 782 VAL A N 1
ATOM 632 C CA . VAL A 1 85 ? -11.831 8.199 -16.434 1.00 15.14 782 VAL A CA 1
ATOM 633 C C . VAL A 1 85 ? -10.968 8.756 -17.564 1.00 15.27 782 VAL A C 1
ATOM 634 O O . VAL A 1 85 ? -11.430 9.623 -18.315 1.00 16.21 782 VAL A O 1
ATOM 638 N N A SER A 1 86 ? -9.726 8.289 -17.673 0.50 13.80 783 SER A N 1
ATOM 639 N N B SER A 1 86 ? -9.740 8.253 -17.680 0.50 15.91 783 SER A N 1
ATOM 640 C CA A SER A 1 86 ? -8.782 8.776 -18.708 0.50 13.03 783 SER A CA 1
ATOM 641 C CA B SER A 1 86 ? -8.765 8.651 -18.725 0.50 16.85 783 SER A CA 1
ATOM 642 C C A SER A 1 86 ? -9.376 8.519 -20.097 0.50 14.34 783 SER A C 1
ATOM 643 C C B SER A 1 86 ? -9.403 8.506 -20.112 0.50 16.08 783 SER A C 1
ATOM 644 O O A SER A 1 86 ? -10.068 7.497 -20.282 0.50 15.10 783 SER A O 1
ATOM 645 O O B SER A 1 86 ? -10.170 7.542 -20.316 0.50 16.62 783 SER A O 1
ATOM 650 N N . ARG A 1 87 ? -9.093 9.434 -21.022 1.00 15.52 784 ARG A N 1
ATOM 651 C CA . ARG A 1 87 ? -9.648 9.487 -22.398 1.00 16.23 784 ARG A CA 1
ATOM 652 C C . ARG A 1 87 ? -8.500 9.344 -23.399 1.00 16.20 784 ARG A C 1
ATOM 653 O O . ARG A 1 87 ? -7.526 10.119 -23.316 1.00 16.28 784 ARG A O 1
ATOM 661 N N . LEU A 1 88 ? -8.621 8.406 -24.333 1.00 17.06 785 LEU A N 1
ATOM 662 C CA . LEU A 1 88 ? -7.650 8.260 -25.444 1.00 18.08 785 LEU A CA 1
ATOM 663 C C . LEU A 1 88 ? -7.770 9.466 -26.384 1.00 17.12 785 LEU A C 1
ATOM 664 O O . LEU A 1 88 ? -8.884 9.716 -26.888 1.00 19.92 785 LEU A O 1
ATOM 669 N N . LEU A 1 89 ? -6.665 10.179 -26.619 1.00 17.32 786 LEU A N 1
ATOM 670 C CA . LEU A 1 89 ? -6.617 11.313 -27.583 1.00 18.67 786 LEU A CA 1
ATOM 671 C C . LEU A 1 89 ? -6.308 10.791 -28.989 1.00 17.63 786 LEU A C 1
ATOM 672 O O . LEU A 1 89 ? -6.739 11.402 -29.968 1.00 19.61 786 LEU A O 1
ATOM 677 N N . GLY A 1 90 ? -5.532 9.722 -29.088 1.00 17.20 787 GLY A N 1
ATOM 678 C CA . GLY A 1 90 ? -5.073 9.219 -30.388 1.00 17.74 787 GLY A CA 1
ATOM 679 C C . GLY A 1 90 ? -3.985 8.195 -30.210 1.00 16.74 787 GLY A C 1
ATOM 680 O O . GLY A 1 90 ? -3.598 7.885 -29.066 1.00 17.46 787 GLY A O 1
ATOM 681 N N A ILE A 1 91 ? -3.527 7.621 -31.319 0.50 16.89 788 ILE A N 1
ATOM 682 N N B ILE A 1 91 ? -3.469 7.714 -31.333 0.50 16.33 788 ILE A N 1
ATOM 683 C CA A ILE A 1 91 ? -2.401 6.648 -31.317 0.50 17.21 788 ILE A CA 1
ATOM 684 C CA B ILE A 1 91 ? -2.427 6.657 -31.368 0.50 16.96 788 ILE A CA 1
ATOM 685 C C A ILE A 1 91 ? -1.368 7.116 -32.338 0.50 17.82 788 ILE A C 1
ATOM 686 C C B ILE A 1 91 ? -1.368 7.068 -32.385 0.50 17.77 788 ILE A C 1
ATOM 687 O O A ILE A 1 91 ? -1.751 7.762 -33.332 0.50 18.64 788 ILE A O 1
ATOM 688 O O B ILE A 1 91 ? -1.736 7.623 -33.439 0.50 18.36 788 ILE A O 1
ATOM 697 N N . CYS A 1 92 ? -0.103 6.821 -32.056 1.00 17.66 789 CYS A N 1
ATOM 698 C CA . CYS A 1 92 ? 1.030 7.038 -32.970 1.00 18.46 789 CYS A CA 1
ATOM 699 C C . CYS A 1 92 ? 1.575 5.661 -33.323 1.00 18.83 789 CYS A C 1
ATOM 700 O O . CYS A 1 92 ? 1.799 4.879 -32.399 1.00 19.38 789 CYS A O 1
ATOM 703 N N . LEU A 1 93 ? 1.692 5.369 -34.615 1.00 18.68 790 LEU A N 1
ATOM 704 C CA . LEU A 1 93 ? 2.237 4.084 -35.107 1.00 19.76 790 LEU A CA 1
ATOM 705 C C . LEU A 1 93 ? 3.599 4.339 -35.746 1.00 21.79 790 LEU A C 1
ATOM 706 O O . LEU A 1 93 ? 3.670 5.084 -36.735 1.00 24.37 790 LEU A O 1
ATOM 711 N N . THR A 1 94 ? 4.629 3.729 -35.170 1.00 23.49 791 THR A N 1
ATOM 712 C CA . THR A 1 94 ? 6.005 3.661 -35.712 1.00 25.09 791 THR A CA 1
ATOM 713 C C . THR A 1 94 ? 6.283 2.167 -35.899 1.00 26.38 791 THR A C 1
ATOM 714 O O . THR A 1 94 ? 5.375 1.477 -36.418 1.00 26.11 791 THR A O 1
ATOM 718 N N . SER A 1 95 ? 7.430 1.663 -35.437 1.00 29.28 792 SER A N 1
ATOM 719 C CA . SER A 1 95 ? 7.640 0.210 -35.213 1.00 30.79 792 SER A CA 1
ATOM 720 C C . SER A 1 95 ? 6.812 -0.227 -33.997 1.00 28.56 792 SER A C 1
ATOM 721 O O . SER A 1 95 ? 6.573 -1.440 -33.845 1.00 28.96 792 SER A O 1
ATOM 724 N N . THR A 1 96 ? 6.362 0.736 -33.184 1.00 28.83 793 THR A N 1
ATOM 725 C CA . THR A 1 96 ? 5.652 0.495 -31.904 1.00 28.74 793 THR A CA 1
ATOM 726 C C . THR A 1 96 ? 4.255 1.125 -31.947 1.00 24.59 793 THR A C 1
ATOM 727 O O . THR A 1 96 ? 4.020 2.032 -32.773 1.00 23.51 793 THR A O 1
ATOM 731 N N . VAL A 1 97 ? 3.363 0.642 -31.085 1.00 25.35 794 VAL A N 1
ATOM 732 C CA . VAL A 1 97 ? 2.029 1.253 -30.825 1.00 24.76 794 VAL A CA 1
ATOM 733 C C . VAL A 1 97 ? 2.198 2.215 -29.656 1.00 21.26 794 VAL A C 1
ATOM 734 O O . VAL A 1 97 ? 2.660 1.776 -28.591 1.00 23.72 794 VAL A O 1
ATOM 738 N N . GLN A 1 98 ? 1.829 3.474 -29.860 1.00 20.17 795 GLN A N 1
ATOM 739 C CA . GLN A 1 98 ? 1.949 4.524 -28.826 1.00 19.88 795 GLN A CA 1
ATOM 740 C C . GLN A 1 98 ? 0.552 5.091 -28.592 1.00 19.12 795 GLN A C 1
ATOM 741 O O . GLN A 1 98 ? -0.021 5.679 -29.514 1.00 20.77 795 GLN A O 1
ATOM 747 N N . LEU A 1 99 ? 0.027 4.875 -27.394 1.00 18.25 796 LEU A N 1
ATOM 748 C CA . LEU A 1 99 ? -1.304 5.365 -26.986 1.00 17.95 796 LEU A CA 1
ATOM 749 C C . LEU A 1 99 ? -1.093 6.685 -26.256 1.00 16.85 796 LEU A C 1
ATOM 750 O O . LEU A 1 99 ? -0.205 6.744 -25.401 1.00 17.91 796 LEU A O 1
ATOM 755 N N . VAL A 1 100 ? -1.899 7.689 -26.586 1.00 16.72 797 VAL A N 1
ATOM 756 C CA . VAL A 1 100 ? -1.676 9.087 -26.132 1.00 16.87 797 VAL A CA 1
ATOM 757 C C . VAL A 1 100 ? -2.905 9.565 -25.362 1.00 15.83 797 VAL A C 1
ATOM 758 O O . VAL A 1 100 ? -4.036 9.428 -25.862 1.00 16.39 797 VAL A O 1
ATOM 762 N N A THR A 1 101 ? -2.702 10.059 -24.138 0.50 14.98 798 THR A N 1
ATOM 763 N N B THR A 1 101 ? -2.653 10.197 -24.222 0.50 16.43 798 THR A N 1
ATOM 764 C CA A THR A 1 101 ? -3.748 10.732 -23.322 0.50 13.85 798 THR A CA 1
ATOM 765 C CA B THR A 1 101 ? -3.690 10.740 -23.321 0.50 15.86 798 THR A CA 1
ATOM 766 C C A THR A 1 101 ? -3.223 12.080 -22.823 0.50 13.45 798 THR A C 1
ATOM 767 C C B THR A 1 101 ? -3.198 12.070 -22.751 0.50 14.24 798 THR A C 1
ATOM 768 O O A THR A 1 101 ? -2.008 12.332 -22.938 0.50 14.52 798 THR A O 1
ATOM 769 O O B THR A 1 101 ? -1.972 12.299 -22.733 0.50 14.16 798 THR A O 1
ATOM 776 N N . GLN A 1 102 ? -4.112 12.916 -22.287 1.00 14.77 799 GLN A N 1
ATOM 777 C CA . GLN A 1 102 ? -3.704 14.181 -21.636 1.00 16.64 799 GLN A CA 1
ATOM 778 C C . GLN A 1 102 ? -2.850 13.841 -20.407 1.00 15.58 799 GLN A C 1
ATOM 779 O O . GLN A 1 102 ? -3.206 12.928 -19.633 1.00 15.26 799 GLN A O 1
ATOM 785 N N . LEU A 1 103 ? -1.742 14.554 -20.231 1.00 15.83 800 LEU A N 1
ATOM 786 C CA . LEU A 1 103 ? -0.891 14.401 -19.031 1.00 15.60 800 LEU A CA 1
ATOM 787 C C . LEU A 1 103 ? -1.669 14.864 -17.800 1.00 16.23 800 LEU A C 1
ATOM 788 O O . LEU A 1 103 ? -2.278 15.944 -17.836 1.00 17.38 800 LEU A O 1
ATOM 793 N N . MET A 1 104 ? -1.630 14.064 -16.745 1.00 15.12 801 MET A N 1
ATOM 794 C CA . MET A 1 104 ? -2.175 14.437 -15.420 1.00 16.32 801 MET A CA 1
ATOM 795 C C . MET A 1 104 ? -0.999 14.948 -14.593 1.00 16.23 801 MET A C 1
ATOM 796 O O . MET A 1 104 ? -0.135 14.186 -14.168 1.00 17.06 801 MET A O 1
ATOM 801 N N . PRO A 1 105 ? -0.852 16.281 -14.463 1.00 17.04 802 PRO A N 1
ATOM 802 C CA . PRO A 1 105 ? 0.426 16.851 -14.054 1.00 19.05 802 PRO A CA 1
ATOM 803 C C . PRO A 1 105 ? 0.831 16.589 -12.594 1.00 17.52 802 PRO A C 1
ATOM 804 O O . PRO A 1 105 ? 1.991 16.781 -12.296 1.00 18.81 802 PRO A O 1
ATOM 808 N N . TYR A 1 106 ? -0.075 16.107 -11.739 1.00 17.70 803 TYR A N 1
ATOM 809 C CA . TYR A 1 106 ? 0.283 15.724 -10.347 1.00 16.66 803 TYR A CA 1
ATOM 810 C C . TYR A 1 106 ? 0.575 14.223 -10.258 1.00 16.84 803 TYR A C 1
ATOM 811 O O . TYR A 1 106 ? 0.873 13.739 -9.153 1.00 18.05 803 TYR A O 1
ATOM 820 N N . GLY A 1 107 ? 0.543 13.517 -11.390 1.00 16.02 804 GLY A N 1
ATOM 821 C CA . GLY A 1 107 ? 1.021 12.127 -11.485 1.00 16.44 804 GLY A CA 1
ATOM 822 C C . GLY A 1 107 ? 0.075 11.133 -10.836 1.00 15.53 804 GLY A C 1
ATOM 823 O O . GLY A 1 107 ? -1.137 11.369 -10.775 1.00 17.26 804 GLY A O 1
ATOM 824 N N A CYS A 1 108 ? 0.646 10.029 -10.347 0.50 15.06 805 CYS A N 1
ATOM 825 N N B CYS A 1 108 ? 0.575 9.982 -10.410 0.50 15.96 805 CYS A N 1
ATOM 826 C CA A CYS A 1 108 ? -0.078 8.899 -9.707 0.50 16.13 805 CYS A CA 1
ATOM 827 C CA B CYS A 1 108 ? -0.346 8.943 -9.900 0.50 17.41 805 CYS A CA 1
ATOM 828 C C A CYS A 1 108 ? -0.613 9.337 -8.339 0.50 15.16 805 CYS A C 1
ATOM 829 C C B CYS A 1 108 ? -0.611 9.211 -8.411 0.50 16.09 805 CYS A C 1
ATOM 830 O O A CYS A 1 108 ? 0.135 10.012 -7.582 0.50 14.75 805 CYS A O 1
ATOM 831 O O B CYS A 1 108 ? 0.298 9.683 -7.683 0.50 16.76 805 CYS A O 1
ATOM 836 N N . LEU A 1 109 ? -1.859 8.979 -8.014 1.00 15.34 806 LEU A N 1
ATOM 837 C CA . LEU A 1 109 ? -2.423 9.339 -6.693 1.00 15.71 806 LEU A CA 1
ATOM 838 C C . LEU A 1 109 ? -1.590 8.682 -5.588 1.00 15.01 806 LEU A C 1
ATOM 839 O O . LEU A 1 109 ? -1.386 9.316 -4.555 1.00 16.76 806 LEU A O 1
ATOM 844 N N . LEU A 1 110 ? -1.101 7.460 -5.792 1.00 15.39 807 LEU A N 1
ATOM 845 C CA . LEU A 1 110 ? -0.250 6.809 -4.766 1.00 15.99 807 LEU A CA 1
ATOM 846 C C . LEU A 1 110 ? 0.963 7.692 -4.465 1.00 16.29 807 LEU A C 1
ATOM 847 O O . LEU A 1 110 ? 1.289 7.867 -3.276 1.00 17.09 807 LEU A O 1
ATOM 852 N N . ASP A 1 111 ? 1.636 8.196 -5.497 1.00 16.52 808 ASP A N 1
ATOM 853 C CA . ASP A 1 111 ? 2.844 9.039 -5.305 1.00 17.21 808 ASP A CA 1
ATOM 854 C C . ASP A 1 111 ? 2.427 10.353 -4.640 1.00 17.15 808 ASP A C 1
ATOM 855 O O . ASP A 1 111 ? 3.139 10.804 -3.722 1.00 19.55 808 ASP A O 1
ATOM 860 N N . HIS A 1 112 ? 1.301 10.923 -5.070 1.00 17.26 809 HIS A N 1
ATOM 861 C CA . HIS A 1 112 ? 0.779 12.214 -4.554 1.00 17.69 809 HIS A CA 1
ATOM 862 C C . HIS A 1 112 ? 0.543 12.109 -3.042 1.00 17.74 809 HIS A C 1
ATOM 863 O O . HIS A 1 112 ? 0.973 13.016 -2.316 1.00 19.60 809 HIS A O 1
ATOM 870 N N . VAL A 1 113 ? -0.078 11.031 -2.565 1.00 16.73 810 VAL A N 1
ATOM 871 C CA . VAL A 1 113 ? -0.394 10.899 -1.113 1.00 17.65 810 VAL A CA 1
ATOM 872 C C . VAL A 1 113 ? 0.890 10.581 -0.332 1.00 18.24 810 VAL A C 1
ATOM 873 O O . VAL A 1 113 ? 1.018 11.080 0.801 1.00 22.33 810 VAL A O 1
ATOM 877 N N . ARG A 1 114 ? 1.820 9.810 -0.900 1.00 18.22 811 ARG A N 1
ATOM 878 C CA . ARG A 1 114 ? 3.090 9.470 -0.202 1.00 19.66 811 ARG A CA 1
ATOM 879 C C . ARG A 1 114 ? 3.974 10.718 -0.092 1.00 20.54 811 ARG A C 1
ATOM 880 O O . ARG A 1 114 ? 4.616 10.887 0.964 1.00 25.71 811 ARG A O 1
ATOM 888 N N . GLU A 1 115 ? 3.996 11.564 -1.128 1.00 21.25 812 GLU A N 1
ATOM 889 C CA . GLU A 1 115 ? 4.837 12.790 -1.176 1.00 23.53 812 GLU A CA 1
ATOM 890 C C . GLU A 1 115 ? 4.272 13.840 -0.216 1.00 26.09 812 GLU A C 1
ATOM 891 O O . GLU A 1 115 ? 5.067 14.657 0.304 1.00 32.14 812 GLU A O 1
ATOM 897 N N . ASN A 1 116 ? 2.954 13.830 -0.005 1.00 25.25 813 ASN A N 1
ATOM 898 C CA . ASN A 1 116 ? 2.237 14.855 0.796 1.00 27.65 813 ASN A CA 1
ATOM 899 C C . ASN A 1 116 ? 1.664 14.233 2.073 1.00 31.80 813 ASN A C 1
ATOM 900 O O . ASN A 1 116 ? 0.683 14.782 2.596 1.00 37.26 813 ASN A O 1
ATOM 905 N N A ARG A 1 117 ? 2.261 13.127 2.538 0.50 32.62 814 ARG A N 1
ATOM 906 N N B ARG A 1 117 ? 2.284 13.167 2.593 0.50 31.63 814 ARG A N 1
ATOM 907 C CA A ARG A 1 117 ? 1.859 12.379 3.763 0.50 35.47 814 ARG A CA 1
ATOM 908 C CA B ARG A 1 117 ? 1.745 12.372 3.734 0.50 33.39 814 ARG A CA 1
ATOM 909 C C A ARG A 1 117 ? 1.353 13.359 4.824 0.50 39.82 814 ARG A C 1
ATOM 910 C C B ARG A 1 117 ? 1.417 13.294 4.920 0.50 38.69 814 ARG A C 1
ATOM 911 O O A ARG A 1 117 ? 0.267 13.116 5.390 0.50 43.02 814 ARG A O 1
ATOM 912 O O B ARG A 1 117 ? 0.506 12.937 5.694 0.50 42.40 814 ARG A O 1
ATOM 927 N N . GLY A 1 118 ? 2.114 14.430 5.058 1.00 42.26 815 GLY A N 1
ATOM 928 C CA . GLY A 1 118 ? 1.798 15.461 6.066 1.00 46.45 815 GLY A CA 1
ATOM 929 C C . GLY A 1 118 ? 0.547 16.259 5.724 1.00 49.89 815 GLY A C 1
ATOM 930 O O . GLY A 1 118 ? -0.431 16.172 6.497 1.00 51.86 815 GLY A O 1
ATOM 931 N N . ARG A 1 119 ? 0.562 16.971 4.590 1.00 47.31 816 ARG A N 1
ATOM 932 C CA . ARG A 1 119 ? -0.208 18.226 4.360 1.00 46.85 816 ARG A CA 1
ATOM 933 C C . ARG A 1 119 ? -1.444 18.031 3.467 1.00 40.08 816 ARG A C 1
ATOM 934 O O . ARG A 1 119 ? -1.893 19.042 2.894 1.00 46.53 816 ARG A O 1
ATOM 942 N N . LEU A 1 120 ? -2.012 16.827 3.352 1.00 33.21 817 LEU A N 1
ATOM 943 C CA . LEU A 1 120 ? -3.258 16.641 2.557 1.00 32.23 817 LEU A CA 1
ATOM 944 C C . LEU A 1 120 ? -4.482 16.926 3.428 1.00 30.10 817 LEU A C 1
ATOM 945 O O . LEU A 1 120 ? -4.438 16.639 4.640 1.00 31.60 817 LEU A O 1
ATOM 950 N N . GLY A 1 121 ? -5.538 17.453 2.805 1.00 29.54 818 GLY A N 1
ATOM 951 C CA . GLY A 1 121 ? -6.782 17.857 3.483 1.00 28.10 818 GLY A CA 1
ATOM 952 C C . GLY A 1 121 ? -7.794 16.727 3.549 1.00 25.71 818 GLY A C 1
ATOM 953 O O . GLY A 1 121 ? -7.861 15.912 2.595 1.00 25.26 818 GLY A O 1
ATOM 954 N N . SER A 1 122 ? -8.568 16.683 4.637 1.00 26.09 819 SER A N 1
ATOM 955 C CA . SER A 1 122 ? -9.646 15.689 4.868 1.00 25.14 819 SER A CA 1
ATOM 956 C C . SER A 1 122 ? -10.665 15.766 3.727 1.00 23.34 819 SER A C 1
ATOM 957 O O . SER A 1 122 ? -11.061 14.706 3.198 1.00 22.63 819 SER A O 1
ATOM 960 N N . GLN A 1 123 ? -11.072 16.975 3.347 1.00 22.68 820 GLN A N 1
ATOM 961 C CA . GLN A 1 123 ? -12.111 17.164 2.302 1.00 23.97 820 GLN A CA 1
ATOM 962 C C . GLN A 1 123 ? -11.588 16.639 0.960 1.00 22.13 820 GLN A C 1
ATOM 963 O O . GLN A 1 123 ? -12.369 16.029 0.221 1.00 21.35 820 GLN A O 1
ATOM 969 N N . ASP A 1 124 ? -10.313 16.869 0.655 1.00 22.32 821 ASP A N 1
ATOM 970 C CA . ASP A 1 124 ? -9.704 16.412 -0.620 1.00 22.05 821 ASP A CA 1
ATOM 971 C C . ASP A 1 124 ? -9.698 14.881 -0.652 1.00 20.92 821 ASP A C 1
ATOM 972 O O . ASP A 1 124 ? -10.093 14.322 -1.687 1.00 20.44 821 ASP A O 1
ATOM 977 N N . LEU A 1 125 ? -9.281 14.226 0.435 1.00 19.12 822 LEU A N 1
ATOM 978 C CA . LEU A 1 125 ? -9.223 12.740 0.483 1.00 20.10 822 LEU A CA 1
ATOM 979 C C . LEU A 1 125 ? -10.623 12.189 0.196 1.00 17.66 822 LEU A C 1
ATOM 980 O O . LEU A 1 125 ? -10.757 11.286 -0.640 1.00 18.04 822 LEU A O 1
ATOM 985 N N . LEU A 1 126 ? -11.645 12.726 0.855 1.00 16.79 823 LEU A N 1
ATOM 986 C CA . LEU A 1 126 ? -13.026 12.207 0.681 1.00 16.08 823 LEU A CA 1
ATOM 987 C C . LEU A 1 126 ? -13.533 12.512 -0.734 1.00 16.65 823 LEU A C 1
ATOM 988 O O . LEU A 1 126 ? -14.222 11.674 -1.319 1.00 16.92 823 LEU A O 1
ATOM 993 N N A ASN A 1 127 ? -13.203 13.688 -1.263 0.50 17.07 824 ASN A N 1
ATOM 994 N N B ASN A 1 127 ? -13.207 13.692 -1.262 0.50 17.85 824 ASN A N 1
ATOM 995 C CA A ASN A 1 127 ? -13.613 14.089 -2.632 0.50 17.56 824 ASN A CA 1
ATOM 996 C CA B ASN A 1 127 ? -13.595 14.100 -2.638 0.50 19.07 824 ASN A CA 1
ATOM 997 C C A ASN A 1 127 ? -12.995 13.106 -3.636 0.50 16.70 824 ASN A C 1
ATOM 998 C C B ASN A 1 127 ? -12.993 13.104 -3.634 0.50 17.30 824 ASN A C 1
ATOM 999 O O A ASN A 1 127 ? -13.704 12.681 -4.560 0.50 16.86 824 ASN A O 1
ATOM 1000 O O B ASN A 1 127 ? -13.711 12.671 -4.548 0.50 17.58 824 ASN A O 1
ATOM 1009 N N . TRP A 1 128 ? -11.728 12.732 -3.448 1.00 16.65 825 TRP A N 1
ATOM 1010 C CA . TRP A 1 128 ? -11.054 11.753 -4.340 1.00 16.92 825 TRP A CA 1
ATOM 1011 C C . TRP A 1 128 ? -11.750 10.395 -4.246 1.00 15.95 825 TRP A C 1
ATOM 1012 O O . TRP A 1 128 ? -11.968 9.788 -5.283 1.00 16.68 825 TRP A O 1
ATOM 1023 N N . CYS A 1 129 ? -12.096 9.941 -3.043 1.00 16.73 826 CYS A N 1
ATOM 1024 C CA . CYS A 1 129 ? -12.872 8.691 -2.872 1.00 15.66 826 CYS A CA 1
ATOM 1025 C C . CYS A 1 129 ? -14.168 8.777 -3.686 1.00 15.01 826 CYS A C 1
ATOM 1026 O O . CYS A 1 129 ? -14.509 7.804 -4.373 1.00 16.02 826 CYS A O 1
ATOM 1029 N N . MET A 1 130 ? -14.864 9.910 -3.622 1.00 15.08 827 MET A N 1
ATOM 1030 C CA . MET A 1 130 ? -16.129 10.101 -4.375 1.00 16.20 827 MET A CA 1
ATOM 1031 C C . MET A 1 130 ? -15.848 10.037 -5.881 1.00 14.80 827 MET A C 1
ATOM 1032 O O . MET A 1 130 ? -16.597 9.379 -6.597 1.00 16.28 827 MET A O 1
ATOM 1037 N N . GLN A 1 131 ? -14.826 10.743 -6.357 1.00 16.18 828 GLN A N 1
ATOM 1038 C CA . GLN A 1 131 ? -14.544 10.840 -7.811 1.00 16.47 828 GLN A CA 1
ATOM 1039 C C . GLN A 1 131 ? -14.131 9.463 -8.339 1.00 14.70 828 GLN A C 1
ATOM 1040 O O . GLN A 1 131 ? -14.547 9.088 -9.451 1.00 16.33 828 GLN A O 1
ATOM 1046 N N . ILE A 1 132 ? -13.339 8.726 -7.573 1.00 15.35 829 ILE A N 1
ATOM 1047 C CA . ILE A 1 132 ? -12.964 7.350 -7.989 1.00 14.58 829 ILE A CA 1
ATOM 1048 C C . ILE A 1 132 ? -14.243 6.507 -8.088 1.00 15.30 829 ILE A C 1
ATOM 1049 O O . ILE A 1 132 ? -14.398 5.773 -9.072 1.00 15.51 829 ILE A O 1
ATOM 1054 N N . ALA A 1 133 ? -15.153 6.619 -7.123 1.00 15.31 830 ALA A N 1
ATOM 1055 C CA . ALA A 1 133 ? -16.438 5.882 -7.167 1.00 15.95 830 ALA A CA 1
ATOM 1056 C C . ALA A 1 133 ? -17.238 6.302 -8.414 1.00 15.04 830 ALA A C 1
ATOM 1057 O O . ALA A 1 133 ? -17.848 5.431 -9.065 1.00 15.95 830 ALA A O 1
ATOM 1059 N N . LYS A 1 134 ? -17.233 7.588 -8.767 1.00 15.64 831 LYS A N 1
ATOM 1060 C CA . LYS A 1 134 ? -17.956 8.087 -9.967 1.00 16.27 831 LYS A CA 1
ATOM 1061 C C . LYS A 1 134 ? -17.344 7.475 -11.234 1.00 15.79 831 LYS A C 1
ATOM 1062 O O . LYS A 1 134 ? -18.106 7.039 -12.115 1.00 17.08 831 LYS A O 1
ATOM 1068 N N . GLY A 1 135 ? -16.014 7.450 -11.342 1.00 15.89 832 GLY A N 1
ATOM 1069 C CA . GLY A 1 135 ? -15.335 6.832 -12.494 1.00 15.99 832 GLY A CA 1
ATOM 1070 C C . GLY A 1 135 ? -15.675 5.355 -12.592 1.00 15.65 832 GLY A C 1
ATOM 1071 O O . GLY A 1 135 ? -15.968 4.871 -13.698 1.00 16.27 832 GLY A O 1
ATOM 1072 N N . MET A 1 136 ? -15.671 4.651 -11.461 1.00 15.55 833 MET A N 1
ATOM 1073 C CA . MET A 1 136 ? -15.988 3.206 -11.446 1.00 15.73 833 MET A CA 1
ATOM 1074 C C . MET A 1 136 ? -17.464 2.983 -11.792 1.00 15.71 833 MET A C 1
ATOM 1075 O O . MET A 1 136 ? -17.749 2.010 -12.494 1.00 17.30 833 MET A O 1
ATOM 1080 N N A SER A 1 137 ? -18.365 3.861 -11.339 0.50 15.20 834 SER A N 1
ATOM 1081 N N B SER A 1 137 ? -18.369 3.842 -11.305 0.50 15.69 834 SER A N 1
ATOM 1082 C CA A SER A 1 137 ? -19.819 3.766 -11.635 0.50 16.61 834 SER A CA 1
ATOM 1083 C CA B SER A 1 137 ? -19.817 3.793 -11.645 0.50 17.36 834 SER A CA 1
ATOM 1084 C C A SER A 1 137 ? -20.049 3.957 -13.141 0.50 16.65 834 SER A C 1
ATOM 1085 C C B SER A 1 137 ? -19.962 3.875 -13.166 0.50 16.78 834 SER A C 1
ATOM 1086 O O A SER A 1 137 ? -20.944 3.286 -13.689 0.50 18.77 834 SER A O 1
ATOM 1087 O O B SER A 1 137 ? -20.682 3.034 -13.746 0.50 17.20 834 SER A O 1
ATOM 1092 N N . TYR A 1 138 ? -19.274 4.840 -13.782 1.00 17.07 835 TYR A N 1
ATOM 1093 C CA . TYR A 1 138 ? -19.274 5.032 -15.252 1.00 18.15 835 TYR A CA 1
ATOM 1094 C C . TYR A 1 138 ? -18.828 3.731 -15.928 1.00 16.82 835 TYR A C 1
ATOM 1095 O O . TYR A 1 138 ? -19.541 3.263 -16.828 1.00 18.67 835 TYR A O 1
ATOM 1104 N N . LEU A 1 139 ? -17.702 3.146 -15.499 1.00 17.46 836 LEU A N 1
ATOM 1105 C CA . LEU A 1 139 ? -17.182 1.900 -16.123 1.00 17.42 836 LEU A CA 1
ATOM 1106 C C . LEU A 1 139 ? -18.255 0.816 -15.992 1.00 17.24 836 LEU A C 1
ATOM 1107 O O . LEU A 1 139 ? -18.530 0.131 -16.987 1.00 19.66 836 LEU A O 1
ATOM 1112 N N . GLU A 1 140 ? -18.884 0.692 -14.826 1.00 17.64 837 GLU A N 1
ATOM 1113 C CA . GLU A 1 140 ? -19.935 -0.342 -14.635 1.00 19.17 837 GLU A CA 1
ATOM 1114 C C . GLU A 1 140 ? -21.105 -0.056 -15.585 1.00 19.73 837 GLU A C 1
ATOM 1115 O O . GLU A 1 140 ? -21.638 -1.005 -16.193 1.00 21.29 837 GLU A O 1
ATOM 1121 N N . ASP A 1 141 ? -21.477 1.213 -15.736 1.00 19.48 838 ASP A N 1
ATOM 1122 C CA . ASP A 1 141 ? -22.632 1.629 -16.574 1.00 20.80 838 ASP A CA 1
ATOM 1123 C C . ASP A 1 141 ? -22.388 1.293 -18.049 1.00 22.07 838 ASP A C 1
ATOM 1124 O O . ASP A 1 141 ? -23.376 1.007 -18.746 1.00 24.51 838 ASP A O 1
ATOM 1129 N N . VAL A 1 142 ? -21.137 1.334 -18.511 1.00 20.55 839 VAL A N 1
ATOM 1130 C CA . VAL A 1 142 ? -20.783 0.985 -19.919 1.00 22.89 839 VAL A CA 1
ATOM 1131 C C . VAL A 1 142 ? -20.244 -0.456 -19.967 1.00 22.42 839 VAL A C 1
ATOM 1132 O O . VAL A 1 142 ? -19.694 -0.844 -21.013 1.00 24.70 839 VAL A O 1
ATOM 1136 N N . ARG A 1 143 ? -20.444 -1.225 -18.887 1.00 21.32 840 ARG A N 1
ATOM 1137 C CA . ARG A 1 143 ? -20.224 -2.698 -18.800 1.00 22.51 840 ARG A CA 1
ATOM 1138 C C . ARG A 1 143 ? -18.733 -3.031 -18.942 1.00 21.42 840 ARG A C 1
ATOM 1139 O O . ARG A 1 143 ? -18.402 -4.076 -19.536 1.00 23.74 840 ARG A O 1
ATOM 1147 N N . LEU A 1 144 ? -17.864 -2.202 -18.365 1.00 18.72 841 LEU A N 1
ATOM 1148 C CA . LEU A 1 144 ? -16.396 -2.420 -18.356 1.00 18.86 841 LEU A CA 1
ATOM 1149 C C . LEU A 1 144 ? -15.928 -2.711 -16.929 1.00 19.48 841 LEU A C 1
ATOM 1150 O O . LEU A 1 144 ? -16.225 -1.917 -16.014 1.00 21.98 841 LEU A O 1
ATOM 1155 N N . VAL A 1 145 ? -15.233 -3.831 -16.754 1.00 17.49 842 VAL A N 1
ATOM 1156 C CA . VAL A 1 145 ? -14.586 -4.214 -15.472 1.00 16.84 842 VAL A CA 1
ATOM 1157 C C . VAL A 1 145 ? -13.155 -3.668 -15.511 1.00 15.93 842 VAL A C 1
ATOM 1158 O O . VAL A 1 145 ? -12.453 -3.845 -16.534 1.00 18.44 842 VAL A O 1
ATOM 1162 N N . HIS A 1 146 ? -12.728 -3.020 -14.435 1.00 15.52 843 HIS A N 1
ATOM 1163 C CA . HIS A 1 146 ? -11.368 -2.435 -14.349 1.00 15.33 843 HIS A CA 1
ATOM 1164 C C . HIS A 1 146 ? -10.331 -3.562 -14.295 1.00 14.31 843 HIS A C 1
ATOM 1165 O O . HIS A 1 146 ? -9.450 -3.590 -15.175 1.00 15.24 843 HIS A O 1
ATOM 1172 N N . ARG A 1 147 ? -10.454 -4.430 -13.283 1.00 15.08 844 ARG A N 1
ATOM 1173 C CA . ARG A 1 147 ? -9.618 -5.634 -13.013 1.00 15.90 844 ARG A CA 1
ATOM 1174 C C . ARG A 1 147 ? -8.314 -5.289 -12.274 1.00 14.87 844 ARG A C 1
ATOM 1175 O O . ARG A 1 147 ? -7.643 -6.234 -11.832 1.00 18.24 844 ARG A O 1
ATOM 1183 N N . ASP A 1 148 ? -7.930 -4.016 -12.130 1.00 14.50 845 ASP A N 1
ATOM 1184 C CA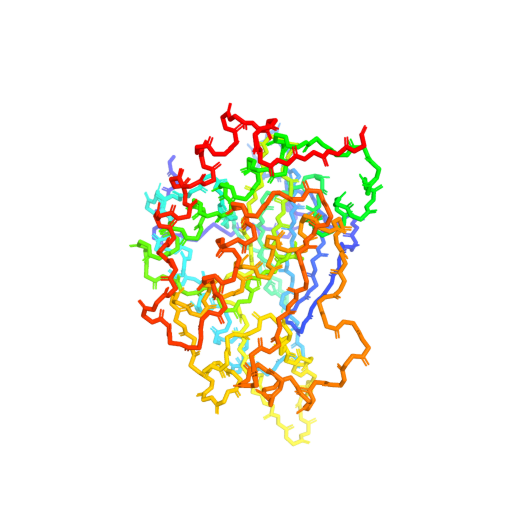 . ASP A 1 148 ? -6.661 -3.680 -11.429 1.00 16.34 845 ASP A CA 1
ATOM 1185 C C . ASP A 1 148 ? -6.764 -2.305 -10.779 1.00 15.03 845 ASP A C 1
ATOM 1186 O O . ASP A 1 148 ? -5.801 -1.525 -10.876 1.00 16.49 845 ASP A O 1
ATOM 1191 N N . LEU A 1 149 ? -7.880 -2.009 -10.122 1.00 14.05 846 LEU A N 1
ATOM 1192 C CA . LEU A 1 149 ? -8.002 -0.707 -9.440 1.00 14.28 846 LEU A CA 1
ATOM 1193 C C . LEU A 1 149 ? -7.066 -0.704 -8.230 1.00 14.53 846 LEU A C 1
ATOM 1194 O O . LEU A 1 149 ? -7.023 -1.677 -7.466 1.00 15.02 846 LEU A O 1
ATOM 1199 N N . ALA A 1 150 ? -6.340 0.393 -8.077 1.00 14.15 847 ALA A N 1
ATOM 1200 C CA . ALA A 1 150 ? -5.326 0.595 -7.027 1.00 12.71 847 ALA A CA 1
ATOM 1201 C C . ALA A 1 150 ? -4.941 2.068 -7.059 1.00 13.77 847 ALA A C 1
ATOM 1202 O O . ALA A 1 150 ? -5.153 2.705 -8.102 1.00 13.93 847 ALA A O 1
ATOM 1204 N N . ALA A 1 151 ? -4.364 2.589 -5.984 1.00 13.80 848 ALA A N 1
ATOM 1205 C CA . ALA A 1 151 ? -3.981 4.017 -5.944 1.00 14.03 848 ALA A CA 1
ATOM 1206 C C . ALA A 1 151 ? -2.946 4.307 -7.041 1.00 14.81 848 ALA A C 1
ATOM 1207 O O . ALA A 1 151 ? -2.912 5.443 -7.529 1.00 16.01 848 ALA A O 1
ATOM 1209 N N . ARG A 1 152 ? -2.134 3.328 -7.443 1.00 14.31 849 ARG A N 1
ATOM 1210 C CA . ARG A 1 152 ? -1.153 3.540 -8.545 1.00 16.56 849 ARG A CA 1
ATOM 1211 C C . ARG A 1 152 ? -1.883 3.800 -9.875 1.00 15.32 849 ARG A C 1
ATOM 1212 O O . ARG A 1 152 ? -1.262 4.411 -10.774 1.00 17.93 849 ARG A O 1
ATOM 1220 N N . ASN A 1 153 ? -3.148 3.377 -10.009 1.00 14.70 850 ASN A N 1
ATOM 1221 C CA . ASN A 1 153 ? -3.906 3.465 -11.284 1.00 14.91 850 ASN A CA 1
ATOM 1222 C C . ASN A 1 153 ? -4.995 4.533 -11.189 1.00 14.94 850 ASN A C 1
ATOM 1223 O O . ASN A 1 153 ? -5.966 4.510 -11.979 1.00 16.32 850 ASN A O 1
ATOM 1228 N N . VAL A 1 154 ? -4.807 5.468 -10.272 1.00 14.62 851 VAL A N 1
ATOM 1229 C CA . VAL A 1 154 ? -5.580 6.732 -10.235 1.00 14.33 851 VAL A CA 1
ATOM 1230 C C . VAL A 1 154 ? -4.574 7.855 -10.466 1.00 13.90 851 VAL A C 1
ATOM 1231 O O . VAL A 1 154 ? -3.477 7.800 -9.888 1.00 15.77 851 VAL A O 1
ATOM 1235 N N . LEU A 1 155 ? -4.940 8.819 -11.304 1.00 13.86 852 LEU A N 1
ATOM 1236 C CA . LEU A 1 155 ? -4.064 9.946 -11.677 1.00 13.64 852 LEU A CA 1
ATOM 1237 C C . LEU A 1 155 ? -4.659 11.230 -11.123 1.00 13.75 852 LEU A C 1
ATOM 1238 O O . LEU A 1 155 ? -5.885 11.323 -10.963 1.00 15.64 852 LEU A O 1
ATOM 1243 N N . VAL A 1 156 ? -3.784 12.189 -10.859 1.00 14.71 853 VAL A N 1
ATOM 1244 C CA . VAL A 1 156 ? -4.166 13.492 -10.254 1.00 14.87 853 VAL A CA 1
ATOM 1245 C C . VAL A 1 156 ? -4.011 14.588 -11.314 1.00 15.62 853 VAL A C 1
ATOM 1246 O O . VAL A 1 156 ? -2.864 14.961 -11.646 1.00 15.97 853 VAL A O 1
ATOM 1250 N N . LYS A 1 157 ? -5.130 15.089 -11.838 1.00 15.54 854 LYS A N 1
ATOM 1251 C CA . LYS A 1 157 ? -5.106 16.269 -12.738 1.00 16.51 854 LYS A CA 1
ATOM 1252 C C . LYS A 1 157 ? -4.759 17.503 -11.900 1.00 17.61 854 LYS A C 1
ATOM 1253 O O . LYS A 1 157 ? -3.891 18.290 -12.303 1.00 19.53 854 LYS A O 1
ATOM 1259 N N . SER A 1 158 ? -5.403 17.625 -10.748 1.00 18.87 855 SER A N 1
ATOM 1260 C CA . SER A 1 158 ? -5.234 18.740 -9.785 1.00 19.62 855 SER A CA 1
ATOM 1261 C C . SER A 1 158 ? -5.729 18.245 -8.436 1.00 18.39 855 SER A C 1
ATOM 1262 O O . SER A 1 158 ? -6.365 17.195 -8.364 1.00 16.88 855 SER A O 1
ATOM 1265 N N . PRO A 1 159 ? -5.470 18.968 -7.331 1.00 20.31 856 PRO A N 1
ATOM 1266 C CA . PRO A 1 159 ? -6.061 18.594 -6.047 1.00 21.56 856 PRO A CA 1
ATOM 1267 C C . PRO A 1 159 ? -7.594 18.473 -6.114 1.00 18.97 856 PRO A C 1
ATOM 1268 O O . PRO A 1 159 ? -8.166 17.789 -5.283 1.00 22.20 856 PRO A O 1
ATOM 1272 N N . ASN A 1 160 ? -8.212 19.103 -7.117 1.00 19.19 857 ASN A N 1
ATOM 1273 C CA . ASN A 1 160 ? -9.683 19.152 -7.315 1.00 21.58 857 ASN A CA 1
ATOM 1274 C C . ASN A 1 160 ? -10.196 17.944 -8.104 1.00 19.16 857 ASN A C 1
ATOM 1275 O O . ASN A 1 160 ? -11.417 17.797 -8.195 1.00 21.46 857 ASN A O 1
ATOM 1280 N N . HIS A 1 161 ? -9.327 17.134 -8.709 1.00 18.24 858 HIS A N 1
ATOM 1281 C CA . HIS A 1 161 ? -9.760 16.279 -9.845 1.00 17.03 858 HIS A CA 1
ATOM 1282 C C . HIS A 1 161 ? -8.815 15.095 -10.052 1.00 15.77 858 HIS A C 1
ATOM 1283 O O . HIS A 1 161 ? -7.664 15.316 -10.447 1.00 16.30 858 HIS A O 1
ATOM 1290 N N . VAL A 1 162 ? -9.323 13.880 -9.859 1.00 15.97 859 VAL A N 1
ATOM 1291 C CA . VAL A 1 162 ? -8.566 12.633 -10.165 1.00 15.60 859 VAL A CA 1
ATOM 1292 C C . VAL A 1 162 ? -9.276 11.858 -11.276 1.00 15.29 859 VAL A C 1
ATOM 1293 O O . VAL A 1 162 ? -10.474 12.077 -11.510 1.00 16.57 859 VAL A O 1
ATOM 1297 N N . LYS A 1 163 ? -8.531 10.968 -11.933 1.00 14.82 860 LYS A N 1
ATOM 1298 C CA . LYS A 1 163 ? -9.062 10.105 -13.013 1.00 16.34 860 LYS A CA 1
ATOM 1299 C C . LYS A 1 163 ? -8.541 8.689 -12.826 1.00 15.96 860 LYS A C 1
ATOM 1300 O O . LYS A 1 163 ? -7.361 8.514 -12.515 1.00 16.98 860 LYS A O 1
ATOM 1306 N N . ILE A 1 164 ? -9.397 7.718 -13.079 1.00 15.02 861 ILE A N 1
ATOM 1307 C CA . ILE A 1 164 ? -8.984 6.295 -13.132 1.00 15.04 861 ILE A CA 1
ATOM 1308 C C . ILE A 1 164 ? -8.320 6.035 -14.481 1.00 14.59 861 ILE A C 1
ATOM 1309 O O . ILE A 1 164 ? -8.788 6.578 -15.502 1.00 16.15 861 ILE A O 1
ATOM 1314 N N . THR A 1 165 ? -7.269 5.219 -14.489 1.00 14.52 862 THR A N 1
ATOM 1315 C CA . THR A 1 165 ? -6.636 4.766 -15.748 1.00 14.40 862 THR A CA 1
ATOM 1316 C C . THR A 1 165 ? -6.287 3.281 -15.636 1.00 14.15 862 THR A C 1
ATOM 1317 O O . THR A 1 165 ? -6.572 2.672 -14.586 1.00 15.50 862 THR A O 1
ATOM 1321 N N . ASP A 1 166 ? -5.726 2.720 -16.707 1.00 16.32 863 ASP A N 1
ATOM 1322 C CA . ASP A 1 166 ? -5.225 1.321 -16.745 1.00 17.29 863 ASP A CA 1
ATOM 1323 C C . ASP A 1 166 ? -6.376 0.353 -16.442 1.00 18.11 863 ASP A C 1
ATOM 1324 O O . ASP A 1 166 ? -6.121 -0.713 -15.871 1.00 19.04 863 ASP A O 1
ATOM 1329 N N . PHE A 1 167 ? -7.599 0.716 -16.833 1.00 17.12 864 PHE A N 1
ATOM 1330 C CA . PHE A 1 167 ? -8.804 -0.152 -16.758 1.00 17.47 864 PHE A CA 1
ATOM 1331 C C . PHE A 1 167 ? -8.811 -1.095 -17.967 1.00 17.78 864 PHE A C 1
ATOM 1332 O O . PHE A 1 167 ? -8.328 -0.719 -19.050 1.00 17.39 864 PHE A O 1
ATOM 1340 N N . GLY A 1 168 ? -9.330 -2.310 -17.776 1.00 18.27 865 GLY A N 1
ATOM 1341 C CA . GLY A 1 168 ? -9.441 -3.318 -18.845 1.00 19.71 865 GLY A CA 1
ATOM 1342 C C . GLY A 1 168 ? -8.092 -3.626 -19.470 1.00 20.16 865 GLY A C 1
ATOM 1343 O O . GLY A 1 168 ? -8.033 -3.847 -20.695 1.00 22.46 865 GLY A O 1
ATOM 1344 N N . LEU A 1 169 ? -7.035 -3.630 -18.661 1.00 19.04 866 LEU A N 1
ATOM 1345 C CA . LEU A 1 169 ? -5.641 -3.846 -19.127 1.00 19.42 866 LEU A CA 1
ATOM 1346 C C . LEU A 1 169 ? -5.122 -5.182 -18.590 1.00 19.62 866 LEU A C 1
ATOM 1347 O O . LEU A 1 169 ? -4.682 -6.025 -19.397 1.00 21.60 866 LEU A O 1
ATOM 1352 N N . ALA A 1 170 ? -5.151 -5.356 -17.272 1.00 18.86 867 ALA A N 1
ATOM 1353 C CA . ALA A 1 170 ? -4.539 -6.505 -16.571 1.00 19.43 867 ALA A CA 1
ATOM 1354 C C . ALA A 1 170 ? -5.083 -7.814 -17.151 1.00 19.95 867 ALA A C 1
ATOM 1355 O O . ALA A 1 170 ? -6.312 -7.957 -17.299 1.00 21.38 867 ALA A O 1
ATOM 1357 N N . ARG A 1 171 ? -4.183 -8.738 -17.488 1.00 18.77 868 ARG A N 1
ATOM 1358 C CA . ARG A 1 171 ? -4.547 -10.073 -18.020 1.00 19.78 868 ARG A CA 1
ATOM 1359 C C . ARG A 1 171 ? -3.340 -10.994 -17.895 1.00 19.90 868 ARG A C 1
ATOM 1360 O O . ARG A 1 171 ? -2.203 -10.491 -17.742 1.00 20.45 868 ARG A O 1
ATOM 1368 N N . LEU A 1 172 ? -3.587 -12.293 -17.996 1.00 22.21 869 LEU A N 1
ATOM 1369 C CA . LEU A 1 172 ? -2.512 -13.302 -18.124 1.00 21.76 869 LEU A CA 1
ATOM 1370 C C . LEU A 1 172 ? -1.733 -13.010 -19.408 1.00 21.14 869 LEU A C 1
ATOM 1371 O O . LEU A 1 172 ? -2.378 -12.729 -20.435 1.00 23.30 869 LEU A O 1
ATOM 1376 N N . LEU A 1 173 ? -0.401 -13.048 -19.335 1.00 20.95 870 LEU A N 1
ATOM 1377 C CA . LEU A 1 173 ? 0.511 -12.841 -20.493 1.00 21.81 870 LEU A CA 1
ATOM 1378 C C . LEU A 1 173 ? 0.681 -14.176 -21.227 1.00 21.67 870 LEU A C 1
ATOM 1379 O O . LEU A 1 173 ? 1.203 -15.124 -20.613 1.00 22.31 870 LEU A O 1
ATOM 1384 N N . ASP A 1 174 ? 0.268 -14.249 -22.493 1.00 24.22 871 ASP A N 1
ATOM 1385 C CA . ASP A 1 174 ? 0.591 -15.406 -23.368 1.00 24.64 871 ASP A CA 1
ATOM 1386 C C . ASP A 1 174 ? 2.115 -15.470 -23.511 1.00 26.51 871 ASP A C 1
ATOM 1387 O O . ASP A 1 174 ? 2.705 -14.417 -23.785 1.00 27.86 871 ASP A O 1
ATOM 1392 N N . ILE A 1 175 ? 2.732 -16.644 -23.342 1.00 27.23 872 ILE A N 1
ATOM 1393 C CA . ILE A 1 175 ? 4.214 -16.793 -23.455 1.00 28.89 872 ILE A CA 1
ATOM 1394 C C . ILE A 1 175 ? 4.556 -17.999 -24.337 1.00 30.10 872 ILE A C 1
ATOM 1395 O O . ILE A 1 175 ? 3.653 -18.805 -24.635 1.00 31.78 872 ILE A O 1
ATOM 1400 N N . ASP A 1 176 ? 5.831 -18.085 -24.729 1.00 31.73 873 ASP A N 1
ATOM 1401 C CA . ASP A 1 176 ? 6.398 -19.107 -25.648 1.00 32.54 873 ASP A CA 1
ATOM 1402 C C . ASP A 1 176 ? 7.646 -19.730 -25.008 1.00 33.67 873 ASP A C 1
ATOM 1403 O O . ASP A 1 176 ? 8.248 -19.094 -24.129 1.00 34.93 873 ASP A O 1
ATOM 1408 N N . GLU A 1 177 ? 8.007 -20.937 -25.447 1.00 33.96 874 GLU A N 1
ATOM 1409 C CA . GLU A 1 177 ? 9.185 -21.709 -24.962 1.00 36.95 874 GLU A CA 1
ATOM 1410 C C . GLU A 1 177 ? 10.490 -20.922 -25.155 1.00 37.75 874 GLU A C 1
ATOM 1411 O O . GLU A 1 177 ? 11.362 -21.044 -24.270 1.00 39.25 874 GLU A O 1
ATOM 1417 N N . THR A 1 178 ? 10.644 -20.174 -26.257 1.00 36.96 875 THR A N 1
ATOM 1418 C CA . THR A 1 178 ? 11.942 -19.5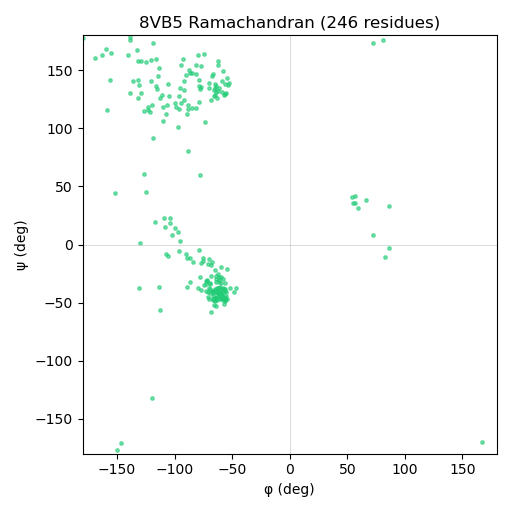41 -26.641 1.00 39.49 875 THR A CA 1
ATOM 1419 C C . THR A 1 178 ? 11.792 -18.053 -27.002 1.00 41.81 875 THR A C 1
ATOM 1420 O O . THR A 1 178 ? 12.720 -17.291 -26.659 1.00 45.30 875 THR A O 1
ATOM 1424 N N . GLU A 1 179 ? 10.709 -17.644 -27.672 1.00 42.86 876 GLU A N 1
ATOM 1425 C CA . GLU A 1 179 ? 10.544 -16.257 -28.197 1.00 44.71 876 GLU A CA 1
ATOM 1426 C C . GLU A 1 179 ? 9.778 -15.392 -27.187 1.00 41.76 876 GLU A C 1
ATOM 1427 O O . GLU A 1 179 ? 9.011 -15.955 -26.379 1.00 39.42 876 GLU A O 1
ATOM 1433 N N . TYR A 1 180 ? 10.004 -14.072 -27.237 1.00 38.92 877 TYR A N 1
ATOM 1434 C CA . TYR A 1 180 ? 9.318 -13.017 -26.438 1.00 37.91 877 TYR A CA 1
ATOM 1435 C C . TYR A 1 180 ? 9.776 -13.080 -24.976 1.00 36.75 877 TYR A C 1
ATOM 1436 O O . TYR A 1 180 ? 10.519 -14.009 -24.606 1.00 38.91 877 TYR A O 1
ATOM 1445 N N . HIS A 1 181 ? 9.344 -12.104 -24.168 1.00 37.55 878 HIS A N 1
ATOM 1446 C CA . HIS A 1 181 ? 9.551 -12.086 -22.695 1.00 38.93 878 HIS A CA 1
ATOM 1447 C C . HIS A 1 181 ? 8.488 -12.975 -22.036 1.00 38.15 878 HIS A C 1
ATOM 1448 O O . HIS A 1 181 ? 7.413 -13.169 -22.650 1.00 33.65 878 HIS A O 1
ATOM 1455 N N . ALA A 1 182 ? 8.793 -13.511 -20.849 1.00 39.82 879 ALA A N 1
ATOM 1456 C CA . ALA A 1 182 ? 7.897 -14.369 -20.035 1.00 41.94 879 ALA A CA 1
ATOM 1457 C C . ALA A 1 182 ? 7.587 -13.685 -18.697 1.00 43.23 879 ALA A C 1
ATOM 1458 O O . ALA A 1 182 ? 7.155 -14.390 -17.759 1.00 47.84 879 ALA A O 1
ATOM 1460 N N . ASP A 1 183 ? 7.794 -12.364 -18.623 1.00 45.58 880 ASP A N 1
ATOM 1461 C CA . ASP A 1 183 ? 7.581 -11.530 -17.408 1.00 46.52 880 ASP A CA 1
ATOM 1462 C C . ASP A 1 183 ? 6.127 -11.050 -17.378 1.00 40.95 880 ASP A C 1
ATOM 1463 O O . ASP A 1 183 ? 5.878 -9.884 -17.762 1.00 41.29 880 ASP A O 1
ATOM 1468 N N . GLY A 1 184 ? 5.210 -11.917 -16.931 1.00 35.66 881 GLY A N 1
ATOM 1469 C CA . GLY A 1 184 ? 3.793 -11.579 -16.694 1.00 33.37 881 GLY A CA 1
ATOM 1470 C C . GLY A 1 184 ? 3.643 -10.612 -15.529 1.00 33.28 881 GLY A C 1
ATOM 1471 O O . GLY A 1 184 ? 2.554 -10.013 -15.388 1.00 33.96 881 GLY A O 1
ATOM 1472 N N . GLY A 1 185 ? 4.696 -10.460 -14.720 1.00 33.51 882 GLY A N 1
ATOM 1473 C CA . GLY A 1 185 ? 4.695 -9.619 -13.510 1.00 36.49 882 GLY A CA 1
ATOM 1474 C C . GLY A 1 185 ? 4.050 -10.337 -12.338 1.00 36.29 882 GLY A C 1
ATOM 1475 O O . GLY A 1 185 ? 3.553 -11.465 -12.523 1.00 38.39 882 GLY A O 1
ATOM 1476 N N . LYS A 1 186 ? 4.061 -9.710 -11.162 1.00 39.76 883 LYS A N 1
ATOM 1477 C CA . LYS A 1 186 ? 3.434 -10.258 -9.934 1.00 38.56 883 LYS A CA 1
ATOM 1478 C C . LYS A 1 186 ? 1.922 -10.026 -10.011 1.00 35.38 883 LYS A C 1
ATOM 1479 O O . LYS A 1 186 ? 1.504 -8.931 -10.432 1.00 36.43 883 LYS A O 1
ATOM 1485 N N . VAL A 1 187 ? 1.143 -11.038 -9.637 1.00 33.80 884 VAL A N 1
ATOM 1486 C CA . VAL A 1 187 ? -0.335 -10.940 -9.455 1.00 30.14 884 VAL A CA 1
ATOM 1487 C C . VAL A 1 187 ? -0.581 -9.986 -8.285 1.00 26.38 884 VAL A C 1
ATOM 1488 O O . VAL A 1 187 ? 0.035 -10.152 -7.238 1.00 26.07 884 VAL A O 1
ATOM 1492 N N . PRO A 1 188 ? -1.440 -8.943 -8.416 1.00 22.92 885 PRO A N 1
ATOM 1493 C CA . PRO A 1 188 ? -1.696 -8.004 -7.319 1.00 21.27 885 PRO A CA 1
ATOM 1494 C C . PRO A 1 188 ? -2.658 -8.594 -6.278 1.00 18.59 885 PRO A C 1
ATOM 1495 O O . PRO A 1 188 ? -3.724 -8.047 -6.022 1.00 19.03 885 PRO A O 1
ATOM 1499 N N . ILE A 1 189 ? -2.231 -9.711 -5.691 1.00 17.61 886 ILE A N 1
ATOM 1500 C CA . ILE A 1 189 ? -3.009 -10.531 -4.724 1.00 17.88 886 ILE A CA 1
ATOM 1501 C C . ILE A 1 189 ? -3.611 -9.612 -3.656 1.00 16.90 886 ILE A C 1
ATOM 1502 O O . ILE A 1 189 ? -4.764 -9.839 -3.243 1.00 16.80 886 ILE A O 1
ATOM 1507 N N . LYS A 1 190 ? -2.852 -8.622 -3.187 1.00 16.64 887 LYS A N 1
ATOM 1508 C CA . LYS A 1 190 ? -3.231 -7.859 -1.973 1.00 16.16 887 LYS A CA 1
ATOM 1509 C C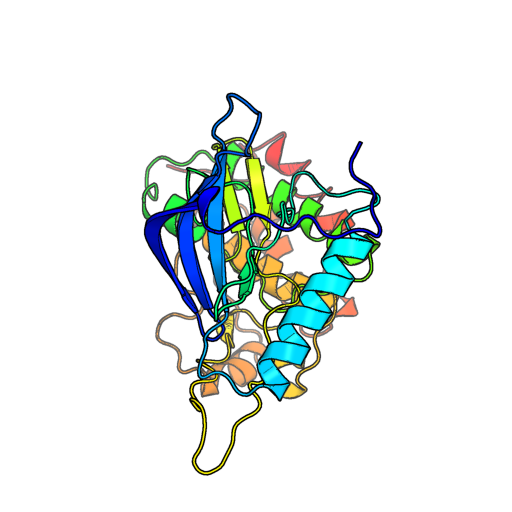 . LYS A 1 190 ? -4.305 -6.814 -2.294 1.00 15.60 887 LYS A C 1
ATOM 1510 O O . LYS A 1 190 ? -4.813 -6.225 -1.335 1.00 15.53 887 LYS A O 1
ATOM 1516 N N . TRP A 1 191 ? -4.678 -6.651 -3.567 1.00 16.02 888 TRP A N 1
ATOM 1517 C CA . TRP A 1 191 ? -5.801 -5.773 -3.990 1.00 15.29 888 TRP A CA 1
ATOM 1518 C C . TRP A 1 191 ? -7.018 -6.597 -4.404 1.00 14.85 888 TRP A C 1
ATOM 1519 O O . TRP A 1 191 ? -8.063 -5.991 -4.639 1.00 16.46 888 TRP A O 1
ATOM 1530 N N . MET A 1 192 ? -6.876 -7.918 -4.529 1.00 14.80 889 MET A N 1
ATOM 1531 C CA . MET A 1 192 ? -7.866 -8.766 -5.236 1.00 15.38 889 MET A CA 1
ATOM 1532 C C . MET A 1 192 ? -8.928 -9.322 -4.281 1.00 15.13 889 MET A C 1
ATOM 1533 O O . MET A 1 192 ? -8.612 -9.758 -3.156 1.00 16.12 889 MET A O 1
ATOM 1538 N N . ALA A 1 193 ? -10.167 -9.360 -4.757 1.00 15.34 890 ALA A N 1
ATOM 1539 C CA . ALA A 1 193 ? -11.264 -10.093 -4.095 1.00 15.88 890 ALA A CA 1
ATOM 1540 C C . ALA A 1 193 ? -10.868 -11.567 -3.964 1.00 15.06 890 ALA A C 1
ATOM 1541 O O . ALA A 1 193 ? -10.157 -12.094 -4.832 1.00 15.36 890 ALA A O 1
ATOM 1543 N N . LEU A 1 194 ? -11.348 -12.233 -2.923 1.00 15.94 891 LEU A N 1
ATOM 1544 C CA . LEU A 1 194 ? -11.006 -13.656 -2.700 1.00 17.25 891 LEU A CA 1
ATOM 1545 C C . LEU A 1 194 ? -11.372 -14.482 -3.946 1.00 17.72 891 LEU A C 1
ATOM 1546 O O . LEU A 1 194 ? -10.571 -15.365 -4.321 1.00 18.35 891 LEU A O 1
ATOM 1551 N N . GLU A 1 195 ? -12.514 -14.217 -4.591 1.00 17.07 892 GLU A N 1
ATOM 1552 C CA . GLU A 1 195 ? -12.970 -15.029 -5.758 1.00 17.40 892 GLU A CA 1
ATOM 1553 C C . GLU A 1 195 ? -12.032 -14.807 -6.960 1.00 16.69 892 GLU A C 1
ATOM 1554 O O . GLU A 1 195 ? -11.913 -15.702 -7.822 1.00 19.53 892 GLU A O 1
ATOM 1560 N N . SER A 1 196 ? -11.388 -13.648 -7.044 1.00 16.29 893 SER A N 1
ATOM 1561 C CA . SER A 1 196 ? -10.380 -13.358 -8.094 1.00 16.97 893 SER A CA 1
ATOM 1562 C C . SER A 1 196 ? -9.122 -14.186 -7.815 1.00 16.23 893 SER A C 1
ATOM 1563 O O . SER A 1 196 ? -8.529 -14.700 -8.766 1.00 18.84 893 SER A O 1
ATOM 1566 N N . ILE A 1 197 ? -8.722 -14.296 -6.551 1.00 15.53 894 ILE A N 1
ATOM 1567 C CA . ILE A 1 197 ? -7.542 -15.114 -6.149 1.00 16.53 894 ILE A CA 1
ATOM 1568 C C . ILE A 1 197 ? -7.851 -16.591 -6.410 1.00 18.71 894 ILE A C 1
ATOM 1569 O O . ILE A 1 197 ? -6.997 -17.277 -7.000 1.00 21.64 894 ILE A O 1
ATOM 1574 N N . LEU A 1 198 ? -9.017 -17.063 -5.973 1.00 18.66 895 LEU A N 1
ATOM 1575 C CA . LEU A 1 198 ? -9.343 -18.509 -5.932 1.00 20.36 895 LEU A CA 1
ATOM 1576 C C . LEU A 1 198 ? -9.756 -19.008 -7.322 1.00 20.44 895 LEU A C 1
ATOM 1577 O O . LEU A 1 198 ? -9.421 -20.159 -7.647 1.00 26.31 895 LEU A O 1
ATOM 1582 N N . ARG A 1 199 ? -10.480 -18.201 -8.102 1.00 20.99 896 ARG A N 1
ATOM 1583 C CA . ARG A 1 199 ? -11.176 -18.680 -9.329 1.00 22.85 896 ARG A CA 1
ATOM 1584 C C . ARG A 1 199 ? -10.871 -17.795 -10.547 1.00 23.61 896 ARG A C 1
ATOM 1585 O O . ARG A 1 199 ? -11.438 -18.081 -11.615 1.00 25.61 896 ARG A O 1
ATOM 1593 N N . ARG A 1 200 ? -10.038 -16.756 -10.405 1.00 20.94 897 ARG A N 1
ATOM 1594 C CA . ARG A 1 200 ? -9.734 -15.778 -11.490 1.00 21.81 897 ARG A CA 1
ATOM 1595 C C . ARG A 1 200 ? -11.053 -15.180 -12.007 1.00 20.90 897 ARG A C 1
ATOM 1596 O O . ARG A 1 200 ? -11.167 -14.915 -13.216 1.00 22.59 897 ARG A O 1
ATOM 1604 N N . ARG A 1 201 ? -12.018 -14.978 -11.107 1.00 20.68 898 ARG A N 1
ATOM 1605 C CA . ARG A 1 201 ? -13.318 -14.314 -11.391 1.00 21.34 898 ARG A CA 1
ATOM 1606 C C . ARG A 1 201 ? -13.140 -12.809 -11.180 1.00 20.31 898 ARG A C 1
ATOM 1607 O O . ARG A 1 201 ? -12.866 -12.416 -10.039 1.00 20.51 898 ARG A O 1
ATOM 1615 N N . PHE A 1 202 ? -13.290 -12.011 -12.239 1.00 20.44 899 PHE A N 1
ATOM 1616 C CA . PHE A 1 202 ? -13.221 -10.528 -12.192 1.00 19.52 899 PHE A CA 1
ATOM 1617 C C . PHE A 1 202 ? -14.555 -9.956 -12.667 1.00 18.13 899 PHE A C 1
ATOM 1618 O O . PHE A 1 202 ? -14.974 -10.222 -13.807 1.00 20.40 899 PHE A O 1
ATOM 1626 N N . THR A 1 203 ? -15.204 -9.197 -11.789 1.00 18.62 900 THR A N 1
ATOM 1627 C CA . THR A 1 203 ? -16.556 -8.630 -11.991 1.00 18.42 900 THR A CA 1
ATOM 1628 C C . THR A 1 203 ? -16.584 -7.195 -11.466 1.00 15.96 900 THR A C 1
ATOM 1629 O O . THR A 1 203 ? -15.601 -6.750 -10.853 1.00 15.89 900 THR A O 1
ATOM 1633 N N . HIS A 1 204 ? -17.698 -6.496 -11.642 1.00 17.51 901 HIS A N 1
ATOM 1634 C CA . HIS A 1 204 ? -17.873 -5.164 -11.014 1.00 17.11 901 HIS A CA 1
ATOM 1635 C C . HIS A 1 204 ? -17.755 -5.329 -9.493 1.00 16.50 901 HIS A C 1
ATOM 1636 O O . HIS A 1 204 ? -17.252 -4.417 -8.846 1.00 17.58 901 HIS A O 1
ATOM 1643 N N . GLN A 1 205 ? -18.186 -6.462 -8.934 1.00 17.17 902 GLN A N 1
ATOM 1644 C CA . GLN A 1 205 ? -18.167 -6.630 -7.461 1.00 17.38 902 GLN A CA 1
ATOM 1645 C C . GLN A 1 205 ? -16.744 -6.941 -6.980 1.00 15.27 902 GLN A C 1
ATOM 1646 O O . GLN A 1 205 ? -16.437 -6.561 -5.838 1.00 16.14 902 GLN A O 1
ATOM 1652 N N . SER A 1 206 ? -15.878 -7.563 -7.783 1.00 15.38 903 SER A N 1
ATOM 1653 C CA . SER A 1 206 ? -14.453 -7.692 -7.382 1.00 15.84 903 SER A CA 1
ATOM 1654 C C . SER A 1 206 ? -13.777 -6.323 -7.512 1.00 14.05 903 SER A C 1
ATOM 1655 O O . SER A 1 206 ? -12.895 -6.027 -6.693 1.00 14.96 903 SER A O 1
ATOM 1658 N N . ASP A 1 207 ? -14.208 -5.482 -8.460 1.00 13.69 904 ASP A N 1
ATOM 1659 C CA . ASP A 1 207 ? -13.705 -4.084 -8.539 1.00 13.82 904 ASP A CA 1
ATOM 1660 C C . ASP A 1 207 ? -14.049 -3.339 -7.243 1.00 13.24 904 ASP A C 1
ATOM 1661 O O . ASP A 1 207 ? -13.248 -2.511 -6.798 1.00 14.59 904 ASP A O 1
ATOM 1666 N N . VAL A 1 208 ? -15.214 -3.602 -6.655 1.00 12.73 905 VAL A N 1
ATOM 1667 C CA . VAL A 1 208 ? -15.625 -2.933 -5.388 1.00 12.95 905 VAL A CA 1
ATOM 1668 C C . VAL A 1 208 ? -14.627 -3.307 -4.280 1.00 12.81 905 VAL A C 1
ATOM 1669 O O . VAL A 1 208 ? -14.239 -2.433 -3.490 1.00 13.74 905 VAL A O 1
ATOM 1673 N N . TRP A 1 209 ? -14.202 -4.565 -4.214 1.00 12.53 906 TRP A N 1
ATOM 1674 C CA . TRP A 1 209 ? -13.191 -4.990 -3.217 1.00 13.12 906 TRP A CA 1
ATOM 1675 C C . TRP A 1 209 ? -11.932 -4.137 -3.406 1.00 12.75 906 TRP A C 1
ATOM 1676 O O . TRP A 1 209 ? -11.421 -3.569 -2.427 1.00 13.67 906 TRP A O 1
ATOM 1687 N N . SER A 1 210 ? -11.439 -4.063 -4.638 1.00 12.84 907 SER A N 1
ATOM 1688 C CA . SER A 1 210 ? -10.201 -3.318 -4.964 1.00 12.83 907 SER A CA 1
ATOM 1689 C C . SER A 1 210 ? -10.396 -1.832 -4.645 1.00 13.16 907 SER A C 1
ATOM 1690 O O . SER A 1 210 ? -9.430 -1.187 -4.201 1.00 13.69 907 SER A O 1
ATOM 1693 N N . TYR A 1 211 ? -11.592 -1.298 -4.889 1.00 13.23 908 TYR A N 1
ATOM 1694 C CA . TYR A 1 211 ? -11.942 0.086 -4.491 1.00 13.63 908 TYR A CA 1
ATOM 1695 C C . TYR A 1 211 ? -11.724 0.247 -2.978 1.00 13.62 908 TYR A C 1
ATOM 1696 O O . TYR A 1 211 ? -11.133 1.239 -2.547 1.00 14.04 908 TYR A O 1
ATOM 1705 N N . GLY A 1 212 ? -12.193 -0.701 -2.168 1.00 14.09 909 GLY A N 1
ATOM 1706 C CA . GLY A 1 212 ? -11.979 -0.651 -0.713 1.00 14.16 909 GLY A CA 1
ATOM 1707 C C . GLY A 1 212 ? -10.501 -0.560 -0.382 1.00 13.49 909 GLY A C 1
ATOM 1708 O O . GLY A 1 212 ? -10.125 0.242 0.473 1.00 14.50 909 GLY A O 1
ATOM 1709 N N . VAL A 1 213 ? -9.670 -1.379 -1.021 1.00 13.45 910 VAL A N 1
ATOM 1710 C CA . VAL A 1 213 ? -8.199 -1.345 -0.773 1.00 13.48 910 VAL A CA 1
ATOM 1711 C C . VAL A 1 213 ? -7.648 0.010 -1.223 1.00 13.52 910 VAL A C 1
ATOM 1712 O O . VAL A 1 213 ? -6.803 0.578 -0.513 1.00 14.20 910 VAL A O 1
ATOM 1716 N N . THR A 1 214 ? -8.117 0.531 -2.350 1.00 13.16 911 THR A N 1
ATOM 1717 C CA . THR A 1 214 ? -7.665 1.851 -2.865 1.00 13.67 911 THR A CA 1
ATOM 1718 C C . THR A 1 214 ? -7.986 2.949 -1.840 1.00 14.79 911 THR A C 1
ATOM 1719 O O . THR A 1 214 ? -7.100 3.785 -1.570 1.00 14.78 911 THR A O 1
ATOM 1723 N N . VAL A 1 215 ? -9.199 2.967 -1.283 1.00 14.92 912 VAL A N 1
ATOM 1724 C CA . VAL A 1 215 ? -9.585 3.972 -0.243 1.00 15.44 912 VAL A CA 1
ATOM 1725 C C . VAL A 1 215 ? -8.660 3.817 0.967 1.00 13.82 912 VAL A C 1
ATOM 1726 O O . VAL A 1 215 ? -8.216 4.832 1.527 1.00 16.37 912 VAL A O 1
ATOM 1730 N N . TRP A 1 216 ? -8.361 2.581 1.353 1.00 14.52 913 TRP A N 1
ATOM 1731 C CA . TRP A 1 216 ? -7.432 2.312 2.477 1.00 14.52 913 TRP A CA 1
ATOM 1732 C C . TRP A 1 216 ? -6.049 2.895 2.157 1.00 15.00 913 TRP A C 1
ATOM 1733 O O . TRP A 1 216 ? -5.459 3.545 3.031 1.00 15.27 913 TRP A O 1
ATOM 1744 N N . GLU A 1 217 ? -5.554 2.707 0.939 1.00 14.92 914 GLU A N 1
ATOM 1745 C CA . GLU A 1 217 ? -4.261 3.304 0.527 1.00 14.93 914 GLU A CA 1
ATOM 1746 C C . GLU A 1 217 ? -4.319 4.827 0.701 1.00 16.27 914 GLU A C 1
ATOM 1747 O O . GLU A 1 217 ? -3.355 5.404 1.228 1.00 17.69 914 GLU A O 1
ATOM 1753 N N . LEU A 1 218 ? -5.404 5.465 0.265 1.00 15.74 915 LEU A N 1
ATOM 1754 C CA . LEU A 1 218 ? -5.483 6.947 0.316 1.00 17.45 915 LEU A CA 1
ATOM 1755 C C . LEU A 1 218 ? -5.479 7.383 1.778 1.00 17.41 915 LEU A C 1
ATOM 1756 O O . LEU A 1 218 ? -4.735 8.313 2.115 1.00 19.52 915 LEU A O 1
ATOM 1761 N N . MET A 1 219 ? -6.281 6.719 2.609 1.00 16.97 916 MET A N 1
ATOM 1762 C CA . MET A 1 219 ? -6.540 7.180 3.997 1.00 17.75 916 MET A CA 1
ATOM 1763 C C . MET A 1 219 ? -5.334 6.887 4.895 1.00 17.25 916 MET A C 1
ATOM 1764 O O . MET A 1 219 ? -5.270 7.470 5.996 1.00 20.29 916 MET A O 1
ATOM 1769 N N . THR A 1 220 ? -4.405 6.042 4.440 1.00 16.93 917 THR A N 1
ATOM 1770 C CA . THR A 1 220 ? -3.141 5.734 5.161 1.00 17.53 917 THR A CA 1
ATOM 1771 C C . THR A 1 220 ? -1.970 6.491 4.526 1.00 18.27 917 THR A C 1
ATOM 1772 O O . THR A 1 220 ? -0.822 6.214 4.902 1.00 19.83 917 THR A O 1
ATOM 1776 N N . PHE A 1 221 ? -2.247 7.394 3.584 1.00 17.61 918 PHE A N 1
ATOM 1777 C CA . PHE A 1 221 ? -1.226 8.173 2.841 1.00 19.38 918 PHE A CA 1
ATOM 1778 C C . PHE A 1 221 ? -0.255 7.203 2.154 1.00 17.82 918 PHE A C 1
ATOM 1779 O O . PHE A 1 221 ? 0.976 7.437 2.130 1.00 20.36 918 PHE A O 1
ATOM 1787 N N . GLY A 1 222 ? -0.810 6.134 1.585 1.00 16.96 919 GLY A N 1
ATOM 1788 C CA . GLY A 1 222 ? -0.088 5.230 0.676 1.00 16.76 919 GLY A CA 1
ATOM 1789 C C . GLY A 1 222 ? 0.667 4.130 1.396 1.00 16.84 919 GLY A C 1
ATOM 1790 O O . GLY A 1 222 ? 1.704 3.685 0.863 1.00 18.84 919 GLY A O 1
ATOM 1791 N N . ALA A 1 223 ? 0.156 3.648 2.529 1.00 16.12 920 ALA A N 1
ATOM 1792 C CA . ALA A 1 223 ? 0.697 2.428 3.167 1.00 16.07 920 ALA A CA 1
ATOM 1793 C C . ALA A 1 223 ? 0.517 1.240 2.215 1.00 16.74 920 ALA A C 1
ATOM 1794 O O . ALA A 1 223 ? -0.376 1.258 1.359 1.00 16.78 920 ALA A O 1
ATOM 1796 N N . LYS A 1 224 ? 1.371 0.234 2.359 1.00 18.19 921 LYS A N 1
ATOM 1797 C CA . LYS A 1 224 ? 1.333 -0.986 1.522 1.00 18.67 921 LYS A CA 1
ATOM 1798 C C . LYS A 1 224 ? 0.394 -1.977 2.197 1.00 16.97 921 LYS A C 1
ATOM 1799 O O . LYS A 1 224 ? 0.619 -2.332 3.350 1.00 18.65 921 LYS A O 1
ATOM 1805 N N . PRO A 1 225 ? -0.700 -2.421 1.532 1.00 16.20 922 PRO A N 1
ATOM 1806 C CA . PRO A 1 225 ? -1.639 -3.339 2.171 1.00 16.66 922 PRO A CA 1
ATOM 1807 C C . PRO A 1 225 ? -0.985 -4.694 2.476 1.00 17.43 922 PRO A C 1
ATOM 1808 O O . PRO A 1 225 ? -0.297 -5.236 1.615 1.00 18.60 922 PRO A O 1
ATOM 1812 N N . TYR A 1 226 ? -1.222 -5.198 3.688 1.00 15.94 923 TYR A N 1
ATOM 1813 C CA . TYR A 1 226 ? -0.708 -6.498 4.191 1.00 17.18 923 TYR A CA 1
ATOM 1814 C C . TYR A 1 226 ? 0.814 -6.540 4.036 1.00 18.23 923 TYR A C 1
ATOM 1815 O O . TYR A 1 226 ? 1.367 -7.586 3.643 1.00 19.45 923 TYR A O 1
ATOM 1824 N N . ASP A 1 227 ? 1.476 -5.422 4.327 1.00 20.25 924 ASP A N 1
ATOM 1825 C CA . ASP A 1 227 ? 2.951 -5.289 4.190 1.00 22.46 924 ASP A CA 1
ATOM 1826 C C . ASP A 1 227 ? 3.619 -6.388 5.022 1.00 22.24 924 ASP A C 1
ATOM 1827 O O . ASP A 1 227 ? 3.245 -6.562 6.197 1.00 24.32 924 ASP A O 1
ATOM 1832 N N . GLY A 1 228 ? 4.546 -7.125 4.416 1.00 23.05 925 GLY A N 1
ATOM 1833 C CA . GLY A 1 228 ? 5.368 -8.126 5.118 1.00 23.65 925 GLY A CA 1
ATOM 1834 C C . GLY A 1 228 ? 4.703 -9.490 5.214 1.00 23.34 925 GLY A C 1
ATOM 1835 O O . GLY A 1 228 ? 5.358 -10.426 5.723 1.00 28.53 925 GLY A O 1
ATOM 1836 N N . ILE A 1 229 ? 3.467 -9.630 4.729 1.00 18.49 926 ILE A N 1
ATOM 1837 C CA . ILE A 1 229 ? 2.738 -10.929 4.740 1.00 18.91 926 ILE A CA 1
ATOM 1838 C C . ILE A 1 229 ? 2.962 -11.600 3.392 1.00 18.99 926 ILE A C 1
ATOM 1839 O O . ILE A 1 229 ? 2.645 -11.030 2.356 1.00 18.92 926 ILE A O 1
ATOM 1844 N N . PRO A 1 230 ? 3.525 -12.827 3.361 1.00 19.70 927 PRO A N 1
ATOM 1845 C CA . PRO A 1 230 ? 3.686 -13.547 2.100 1.00 20.64 927 PRO A CA 1
ATOM 1846 C C . PRO A 1 230 ? 2.354 -13.724 1.358 1.00 19.11 927 PRO A C 1
ATOM 1847 O O . PRO A 1 230 ? 1.348 -14.024 1.993 1.00 19.67 927 PRO A O 1
ATOM 1851 N N . ALA A 1 231 ? 2.377 -13.539 0.036 1.00 20.06 928 ALA A N 1
ATOM 1852 C CA . ALA A 1 231 ? 1.188 -13.644 -0.840 1.00 19.08 928 ALA A CA 1
ATOM 1853 C C . ALA A 1 231 ? 0.466 -14.978 -0.596 1.00 17.88 928 ALA A C 1
ATOM 1854 O O . ALA A 1 231 ? -0.772 -14.988 -0.607 1.00 18.47 928 ALA A O 1
ATOM 1856 N N . ARG A 1 232 ? 1.198 -16.067 -0.352 1.00 19.45 929 ARG A N 1
ATOM 1857 C CA . ARG A 1 232 ? 0.574 -17.410 -0.199 1.00 19.11 929 ARG A CA 1
ATOM 1858 C C . ARG A 1 232 ? -0.377 -17.437 1.011 1.00 17.57 929 ARG A C 1
ATOM 1859 O O . ARG A 1 232 ? -1.287 -18.268 1.012 1.00 20.88 929 ARG A O 1
ATOM 1867 N N . GLU A 1 233 ? -0.171 -16.571 2.006 1.00 17.69 930 GLU A N 1
ATOM 1868 C CA . GLU A 1 233 ? -0.955 -16.548 3.269 1.00 17.95 930 GLU A CA 1
ATOM 1869 C C . GLU A 1 233 ? -2.254 -15.745 3.109 1.00 16.15 930 GLU A C 1
ATOM 1870 O O . GLU A 1 233 ? -3.124 -15.870 3.976 1.00 17.81 930 GLU A O 1
ATOM 1876 N N . ILE A 1 234 ? -2.390 -14.947 2.054 1.00 16.92 931 ILE A N 1
ATOM 1877 C CA . ILE A 1 234 ? -3.502 -13.963 1.953 1.00 17.45 931 ILE A CA 1
ATOM 1878 C C . ILE A 1 234 ? -4.863 -14.660 1.901 1.00 17.15 931 ILE A C 1
ATOM 1879 O O . ILE A 1 234 ? -5.738 -14.320 2.693 1.00 16.05 931 ILE A O 1
ATOM 1884 N N . PRO A 1 235 ? -5.133 -15.638 1.007 1.00 18.09 932 PRO A N 1
ATOM 1885 C CA . PRO A 1 235 ? -6.477 -16.209 0.944 1.00 18.23 932 PRO A CA 1
ATOM 1886 C C . PRO A 1 235 ? -6.934 -16.809 2.287 1.00 18.25 932 PRO A C 1
ATOM 1887 O O . PRO A 1 235 ? -8.083 -16.613 2.656 1.00 18.32 932 PRO A O 1
ATOM 1891 N N . ASP A 1 236 ? -6.048 -17.507 3.004 1.00 17.51 933 ASP A N 1
ATOM 1892 C CA . ASP A 1 236 ? -6.409 -18.136 4.301 1.00 18.63 933 ASP A CA 1
ATOM 1893 C C . ASP A 1 236 ? -6.724 -17.047 5.333 1.00 16.48 933 ASP A C 1
ATOM 1894 O O . ASP A 1 236 ? -7.713 -17.218 6.065 1.00 19.03 933 ASP A O 1
ATOM 1899 N N . LEU A 1 237 ? -5.961 -15.946 5.382 1.00 17.11 934 LEU A N 1
ATOM 1900 C CA . LEU A 1 237 ? -6.246 -14.897 6.398 1.00 16.82 934 LEU A CA 1
ATOM 1901 C C . LEU A 1 237 ? -7.560 -14.195 6.048 1.00 15.79 934 LEU A C 1
ATOM 1902 O O . LEU A 1 237 ? -8.317 -13.884 6.981 1.00 16.85 934 LEU A O 1
ATOM 1907 N N . LEU A 1 238 ? -7.877 -14.039 4.766 1.00 15.42 935 LEU A N 1
ATOM 1908 C CA . LEU A 1 238 ? -9.161 -13.407 4.375 1.00 15.81 935 LEU A CA 1
ATOM 1909 C C . LEU A 1 238 ? -10.314 -14.318 4.805 1.00 16.17 935 LEU A C 1
ATOM 1910 O O . LEU A 1 238 ? -11.310 -13.817 5.338 1.00 17.58 935 LEU A O 1
ATOM 1915 N N . GLU A 1 239 ? -10.200 -15.622 4.570 1.00 17.34 936 GLU A N 1
ATOM 1916 C CA . GLU A 1 239 ? -11.291 -16.560 4.934 1.00 19.35 936 GLU A CA 1
ATOM 1917 C C . GLU A 1 239 ? -11.475 -16.608 6.457 1.00 19.52 936 GLU A C 1
ATOM 1918 O O . GLU A 1 239 ? -12.606 -16.860 6.905 1.00 23.08 936 GLU A O 1
ATOM 1924 N N A LYS A 1 240 ? -10.413 -16.376 7.233 0.50 19.48 937 LYS A N 1
ATOM 1925 N N B LYS A 1 240 ? -10.388 -16.410 7.203 0.50 18.67 937 LYS A N 1
ATOM 1926 C CA A LYS A 1 240 ? -10.464 -16.367 8.723 0.50 21.77 937 LYS A CA 1
ATOM 1927 C CA B LYS A 1 240 ? -10.378 -16.337 8.688 0.50 20.64 937 LYS A CA 1
ATOM 1928 C C A LYS A 1 240 ? -11.018 -15.035 9.243 0.50 19.23 937 LYS A C 1
ATOM 1929 C C B LYS A 1 240 ? -11.184 -15.118 9.154 0.50 19.35 937 LYS A C 1
ATOM 1930 O O A LYS A 1 240 ? -11.252 -14.934 10.464 0.50 21.33 937 LYS A O 1
ATOM 1931 O O B LYS A 1 240 ? -11.823 -15.206 10.220 0.50 23.25 937 LYS A O 1
ATOM 1942 N N . GLY A 1 241 ? -11.162 -14.036 8.369 1.00 18.40 938 GLY A N 1
ATOM 1943 C CA . GLY A 1 241 ? -11.855 -12.774 8.683 1.00 18.23 938 GLY A CA 1
ATOM 1944 C C . GLY A 1 241 ? -10.884 -11.646 8.979 1.00 16.35 938 GLY A C 1
ATOM 1945 O O . GLY A 1 241 ? -11.356 -10.544 9.333 1.00 18.02 938 GLY A O 1
ATOM 1946 N N . GLU A 1 242 ? -9.575 -11.873 8.837 1.00 15.50 939 GLU A N 1
ATOM 1947 C CA . GLU A 1 242 ? -8.571 -10.797 9.045 1.00 16.71 939 GLU A CA 1
ATOM 1948 C C . GLU A 1 242 ? -8.677 -9.789 7.894 1.00 15.56 939 GLU A C 1
ATOM 1949 O O . GLU A 1 242 ? -8.841 -10.192 6.730 1.00 15.85 939 GLU A O 1
ATOM 1955 N N . ARG A 1 243 ? -8.577 -8.507 8.224 1.00 15.39 940 ARG A N 1
ATOM 1956 C CA . ARG A 1 243 ? -8.671 -7.402 7.246 1.00 14.55 940 ARG A CA 1
ATOM 1957 C C . ARG A 1 243 ? -7.656 -6.318 7.585 1.00 14.15 940 ARG A C 1
ATOM 1958 O O . ARG A 1 243 ? -7.188 -6.228 8.740 1.00 15.40 940 ARG A O 1
ATOM 1966 N N . LEU A 1 244 ? -7.404 -5.469 6.603 1.00 14.21 941 LEU A N 1
ATOM 1967 C CA . LEU A 1 244 ? -6.614 -4.238 6.788 1.00 14.78 941 LEU A CA 1
ATOM 1968 C C . LEU A 1 244 ? -7.218 -3.458 7.949 1.00 15.57 941 LEU A C 1
ATOM 1969 O O . LEU A 1 244 ? -8.439 -3.370 8.072 1.00 16.13 941 LEU A O 1
ATOM 1974 N N . PRO A 1 245 ? -6.377 -2.866 8.821 1.00 16.88 942 PRO A N 1
ATOM 1975 C CA . PRO A 1 245 ? -6.870 -2.144 9.991 1.00 17.35 942 PRO A CA 1
ATOM 1976 C C . PRO A 1 245 ? -7.474 -0.779 9.642 1.00 17.48 942 PRO A C 1
ATOM 1977 O O . PRO A 1 245 ? -7.249 -0.266 8.560 1.00 17.76 942 PRO A O 1
ATOM 1981 N N . GLN A 1 246 ? -8.235 -0.215 10.572 1.00 17.60 943 GLN A N 1
ATOM 1982 C CA . GLN A 1 246 ? -8.857 1.110 10.367 1.00 18.16 943 GLN A CA 1
ATOM 1983 C C . GLN A 1 246 ? -7.754 2.155 10.220 1.00 18.30 943 GLN A C 1
ATOM 1984 O O . GLN A 1 246 ? -6.881 2.256 11.079 1.00 21.02 943 GLN A O 1
ATOM 1990 N N . PRO A 1 247 ? -7.735 2.964 9.134 1.00 18.59 944 PRO A N 1
ATOM 1991 C CA . PRO A 1 247 ? -6.798 4.084 9.046 1.00 20.59 944 PRO A CA 1
ATOM 1992 C C . PRO A 1 247 ? -7.002 5.043 10.212 1.00 20.88 944 PRO A C 1
ATOM 1993 O O . PRO A 1 247 ? -8.134 5.418 10.509 1.00 20.61 944 PRO A O 1
ATOM 1997 N N . PRO A 1 248 ? -5.918 5.436 10.916 1.00 22.86 945 PRO A N 1
ATOM 1998 C CA . PRO A 1 248 ? -6.018 6.359 12.048 1.00 22.94 945 PRO A CA 1
ATOM 1999 C C . PRO A 1 248 ? -6.872 7.616 11.827 1.00 21.32 945 PRO A C 1
ATOM 2000 O O . PRO A 1 248 ? -7.553 8.013 12.761 1.00 24.16 945 PRO A O 1
ATOM 2004 N N . ILE A 1 249 ? -6.836 8.213 10.634 1.00 19.80 946 ILE A N 1
ATOM 2005 C CA . ILE A 1 249 ? -7.550 9.501 10.380 1.00 19.13 946 ILE A CA 1
ATOM 2006 C C . ILE A 1 249 ? -9.056 9.264 10.209 1.00 19.67 946 ILE A C 1
ATOM 2007 O O . ILE A 1 249 ? -9.796 10.250 10.294 1.00 20.65 946 ILE A O 1
ATOM 2012 N N . CYS A 1 250 ? -9.498 8.023 9.974 1.00 20.06 947 CYS A N 1
ATOM 2013 C CA . CYS A 1 250 ? -10.907 7.692 9.636 1.00 21.27 947 CYS A CA 1
ATOM 2014 C C . CYS A 1 250 ? -11.760 7.535 10.892 1.00 20.09 947 CYS A C 1
ATOM 2015 O O . CYS A 1 250 ? -11.258 7.030 11.909 1.00 24.88 947 CYS A O 1
ATOM 2018 N N . THR A 1 251 ? -13.031 7.904 10.782 1.00 19.21 948 THR A N 1
ATOM 2019 C CA . THR A 1 251 ? -14.098 7.476 11.713 1.00 18.72 948 THR A CA 1
ATOM 2020 C C . THR A 1 251 ? -14.550 6.067 11.342 1.00 17.29 948 THR A C 1
ATOM 2021 O O . THR A 1 251 ? -14.295 5.611 10.205 1.00 17.67 948 THR A O 1
ATOM 2025 N N . ILE A 1 252 ? -15.236 5.403 12.263 1.00 18.33 949 ILE A N 1
ATOM 2026 C CA . ILE A 1 252 ? -15.772 4.039 12.008 1.00 19.49 949 ILE A CA 1
ATOM 2027 C C . ILE A 1 252 ? -16.703 4.064 10.782 1.00 19.49 949 ILE A C 1
ATOM 2028 O O . ILE A 1 252 ? -16.783 3.048 10.077 1.00 19.54 949 ILE A O 1
ATOM 2033 N N . ASP A 1 253 ? -17.375 5.182 10.513 1.00 18.95 950 ASP A N 1
ATOM 2034 C CA . ASP A 1 253 ? -18.337 5.287 9.385 1.00 20.28 950 ASP A CA 1
ATOM 2035 C C . ASP A 1 253 ? -17.609 4.992 8.072 1.00 18.50 950 ASP A C 1
ATOM 2036 O O . ASP A 1 253 ? -18.156 4.273 7.221 1.00 19.45 950 ASP A O 1
ATOM 2041 N N . VAL A 1 254 ? -16.407 5.534 7.914 1.00 17.72 951 VAL A N 1
ATOM 2042 C CA . VAL A 1 254 ? -15.595 5.328 6.684 1.00 17.00 951 VAL A CA 1
ATOM 2043 C C . VAL A 1 254 ? -15.110 3.872 6.663 1.00 16.84 951 VAL A C 1
ATOM 2044 O O . VAL A 1 254 ? -15.222 3.211 5.625 1.00 18.10 951 VAL A O 1
ATOM 2048 N N . TYR A 1 255 ? -14.586 3.377 7.781 1.00 16.64 952 TYR A N 1
ATOM 2049 C CA . TYR A 1 255 ? -14.030 2.006 7.852 1.00 16.52 952 TYR A CA 1
ATOM 2050 C C . TYR A 1 255 ? -15.138 0.983 7.593 1.00 16.52 952 TYR A C 1
ATOM 2051 O O . TYR A 1 255 ? -14.875 -0.029 6.921 1.00 17.49 952 TYR A O 1
ATOM 2060 N N . MET A 1 256 ? -16.356 1.232 8.076 1.00 15.61 953 MET A N 1
ATOM 2061 C CA . MET A 1 256 ? -17.484 0.292 7.848 1.00 16.61 953 MET A CA 1
ATOM 2062 C C . MET A 1 256 ? -17.696 0.106 6.343 1.00 16.70 953 MET A C 1
ATOM 2063 O O . MET A 1 256 ? -17.988 -1.024 5.925 1.00 17.66 953 MET A O 1
ATOM 2068 N N . ILE A 1 257 ? -17.560 1.168 5.548 1.00 17.32 954 ILE A N 1
ATOM 2069 C CA . ILE A 1 257 ? -17.710 1.075 4.067 1.00 17.35 954 ILE A CA 1
ATOM 2070 C C . ILE A 1 257 ? -16.584 0.190 3.526 1.00 16.60 954 ILE A C 1
ATOM 2071 O O . ILE A 1 257 ? -16.871 -0.695 2.710 1.00 16.91 954 ILE A O 1
ATOM 2076 N N . MET A 1 258 ? -15.342 0.446 3.934 1.00 16.47 955 MET A N 1
ATOM 2077 C CA . MET A 1 258 ? -14.183 -0.357 3.476 1.00 17.02 955 MET A CA 1
ATOM 2078 C C . MET A 1 258 ? -14.443 -1.833 3.798 1.00 15.86 955 MET A C 1
ATOM 2079 O O . MET A 1 258 ? -14.264 -2.698 2.926 1.00 15.71 955 MET A O 1
ATOM 2084 N N . VAL A 1 259 ? -14.850 -2.123 5.025 1.00 15.04 956 VAL A N 1
ATOM 2085 C CA . VAL A 1 259 ? -15.052 -3.530 5.471 1.00 15.28 956 VAL A CA 1
ATOM 2086 C C . VAL A 1 259 ? -16.151 -4.187 4.625 1.00 14.92 956 VAL A C 1
ATOM 2087 O O . VAL A 1 259 ? -16.007 -5.374 4.266 1.00 16.36 956 VAL A O 1
ATOM 2091 N N A LYS A 1 260 ? -17.214 -3.449 4.286 0.50 14.96 957 LYS A N 1
ATOM 2092 N N B LYS A 1 260 ? -17.208 -3.452 4.284 0.50 14.70 957 LYS A N 1
ATOM 2093 C CA A LYS A 1 260 ? -18.321 -3.964 3.430 0.50 15.66 957 LYS A CA 1
ATOM 2094 C CA B LYS A 1 260 ? -18.298 -4.007 3.442 0.50 15.17 957 LYS A CA 1
ATOM 2095 C C A LYS A 1 260 ? -17.773 -4.296 2.032 0.50 14.35 957 LYS A C 1
ATOM 2096 C C B LYS A 1 260 ? -17.735 -4.332 2.049 0.50 14.14 957 LYS A C 1
ATOM 2097 O O A LYS A 1 260 ? -18.264 -5.244 1.412 0.50 15.50 957 LYS A O 1
ATOM 2098 O O B LYS A 1 260 ? -18.149 -5.336 1.463 0.50 15.72 957 LYS A O 1
ATOM 2109 N N . CYS A 1 261 ? -16.795 -3.536 1.538 1.00 14.60 958 CYS A N 1
ATOM 2110 C CA . CYS A 1 261 ? -16.158 -3.801 0.222 1.00 14.03 958 CYS A CA 1
ATOM 2111 C C . CYS A 1 261 ? -15.417 -5.147 0.237 1.00 14.04 958 CYS A C 1
ATOM 2112 O O . CYS A 1 261 ? -15.220 -5.719 -0.842 1.00 14.38 958 CYS A O 1
ATOM 2115 N N . TRP A 1 262 ? -14.997 -5.614 1.415 1.00 13.83 959 TRP A N 1
ATOM 2116 C CA . TRP A 1 262 ? -14.159 -6.826 1.579 1.00 13.94 959 TRP A CA 1
ATOM 2117 C C . TRP A 1 262 ? -15.007 -8.000 2.077 1.00 14.04 959 TRP A C 1
ATOM 2118 O O . TRP A 1 262 ? -14.431 -8.987 2.537 1.00 16.08 959 TRP A O 1
ATOM 2129 N N . MET A 1 263 ? -16.327 -7.942 1.947 1.00 14.98 960 MET A N 1
ATOM 2130 C CA . MET A 1 263 ? -17.165 -9.118 2.283 1.00 15.64 960 MET A CA 1
ATOM 2131 C C . MET A 1 263 ? -16.811 -10.258 1.326 1.00 15.12 960 MET A C 1
ATOM 2132 O O . MET A 1 263 ? -16.695 -10.028 0.106 1.00 15.78 960 MET A O 1
ATOM 2137 N N . ILE A 1 264 ? -16.679 -11.469 1.855 1.00 16.22 961 ILE A N 1
ATOM 2138 C CA . ILE A 1 264 ? -16.415 -12.672 1.018 1.00 16.79 961 ILE A CA 1
ATOM 2139 C C . ILE A 1 264 ? -17.601 -12.876 0.069 1.00 16.37 961 ILE A C 1
ATOM 2140 O O . ILE A 1 264 ? -17.379 -13.165 -1.111 1.00 18.50 961 ILE A O 1
ATOM 2145 N N . ASP A 1 265 ? -18.818 -12.698 0.568 1.00 17.98 962 ASP A N 1
ATOM 2146 C CA . ASP A 1 265 ? -20.044 -12.759 -0.264 1.00 20.43 962 ASP A CA 1
ATOM 2147 C C . ASP A 1 265 ? -20.103 -11.483 -1.110 1.00 19.69 962 ASP A C 1
ATOM 2148 O O . ASP A 1 265 ? -20.387 -10.416 -0.549 1.00 21.49 962 ASP A O 1
ATOM 2153 N N . SER A 1 266 ? -19.806 -11.589 -2.406 1.00 21.06 963 SER A N 1
ATOM 2154 C CA . SER A 1 266 ? -19.715 -10.431 -3.330 1.00 21.38 963 SER A CA 1
ATOM 2155 C C . SER A 1 266 ? -21.057 -9.687 -3.367 1.00 23.43 963 SER A C 1
ATOM 2156 O O . SER A 1 266 ? -21.046 -8.467 -3.597 1.00 25.15 963 SER A O 1
ATOM 2159 N N . GLU A 1 267 ? -22.168 -10.381 -3.114 1.00 24.09 964 GLU A N 1
ATOM 2160 C CA . GLU A 1 267 ? -23.528 -9.778 -3.163 1.00 26.96 964 GLU A CA 1
ATOM 2161 C C . GLU A 1 267 ? -23.786 -8.899 -1.929 1.00 25.16 964 GLU A C 1
ATOM 2162 O O . GLU A 1 267 ? -24.762 -8.128 -1.964 1.00 29.90 964 GLU A O 1
ATOM 2168 N N . CYS A 1 268 ? -22.929 -8.954 -0.904 1.00 22.42 965 CYS A N 1
ATOM 2169 C CA . CYS A 1 268 ? -23.049 -8.134 0.333 1.00 23.46 965 CYS A CA 1
ATOM 2170 C C . CYS A 1 268 ? -22.179 -6.876 0.233 1.00 20.36 965 CYS A C 1
ATOM 2171 O O . CYS A 1 268 ? -22.243 -6.030 1.143 1.00 23.54 965 CYS A O 1
ATOM 2174 N N . ARG A 1 269 ? -21.390 -6.749 -0.832 1.00 16.89 966 ARG A N 1
ATOM 2175 C CA . ARG A 1 269 ? -20.534 -5.558 -1.035 1.00 16.01 966 ARG A CA 1
ATOM 2176 C C . ARG A 1 269 ? -21.385 -4.395 -1.515 1.00 16.39 966 ARG A C 1
ATOM 2177 O O . ARG A 1 269 ? -22.420 -4.593 -2.145 1.00 18.19 966 ARG A O 1
ATOM 2185 N N . PRO A 1 270 ? -20.959 -3.145 -1.248 1.00 15.82 967 PRO A N 1
ATOM 2186 C CA . PRO A 1 270 ? -21.667 -1.984 -1.769 1.00 16.11 967 PRO A CA 1
ATOM 2187 C C . PRO A 1 270 ? -21.662 -1.960 -3.302 1.00 15.82 967 PRO A C 1
ATOM 2188 O O . PRO A 1 270 ? -20.809 -2.566 -3.913 1.00 17.38 967 PRO A O 1
ATOM 2192 N N . ARG A 1 271 ? -22.627 -1.247 -3.874 1.00 15.60 968 ARG A N 1
ATOM 2193 C CA . ARG A 1 271 ? -22.653 -0.904 -5.312 1.00 17.24 968 ARG A CA 1
ATOM 2194 C C . ARG A 1 271 ? -21.877 0.400 -5.493 1.00 15.34 968 ARG A C 1
ATOM 2195 O O . ARG A 1 271 ? -21.890 1.246 -4.589 1.00 16.23 968 ARG A O 1
ATOM 2203 N N . PHE A 1 272 ? -21.256 0.591 -6.648 1.00 15.20 969 PHE A N 1
ATOM 2204 C CA . PHE A 1 272 ? -20.526 1.850 -6.931 1.00 16.04 969 PHE A CA 1
ATOM 2205 C C . PHE A 1 272 ? -21.461 3.056 -6.798 1.00 15.21 969 PHE A C 1
ATOM 2206 O O . PHE A 1 272 ? -21.008 4.081 -6.283 1.00 15.73 969 PHE A O 1
ATOM 2214 N N . ARG A 1 273 ? -22.722 2.968 -7.220 1.00 16.84 970 ARG A N 1
ATOM 2215 C CA . ARG A 1 273 ? -23.645 4.129 -7.072 1.00 18.16 970 ARG A CA 1
ATOM 2216 C C . ARG A 1 273 ? -23.819 4.467 -5.586 1.00 17.35 970 ARG A C 1
ATOM 2217 O O . ARG A 1 273 ? -23.956 5.652 -5.268 1.00 18.66 970 ARG A O 1
ATOM 2225 N N . GLU A 1 274 ? -23.862 3.458 -4.710 1.00 16.72 971 GLU A N 1
ATOM 2226 C CA . GLU A 1 274 ? -24.000 3.673 -3.247 1.00 16.72 971 GLU A CA 1
ATOM 2227 C C . GLU A 1 274 ? -22.722 4.328 -2.720 1.00 16.64 971 GL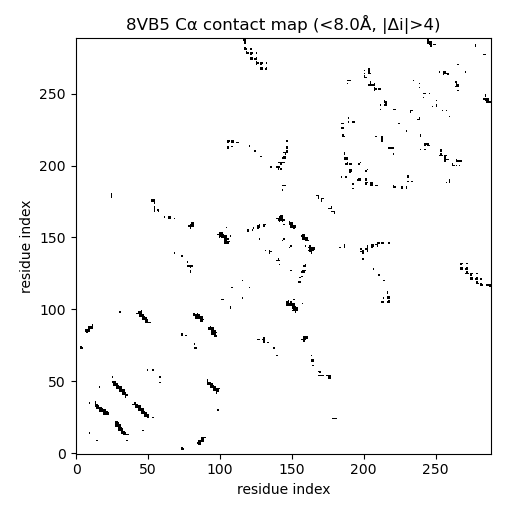U A C 1
ATOM 2228 O O . GLU A 1 274 ? -22.807 5.228 -1.866 1.00 19.06 971 GLU A O 1
ATOM 2234 N N . LEU A 1 275 ? -21.570 3.899 -3.223 1.00 15.25 972 LEU A N 1
ATOM 2235 C CA . LEU A 1 275 ? -20.270 4.464 -2.784 1.00 15.91 972 LEU A CA 1
ATOM 2236 C C . LEU A 1 275 ? -20.202 5.932 -3.202 1.00 15.06 972 LEU A C 1
ATOM 2237 O O . LEU A 1 275 ? -19.730 6.741 -2.403 1.00 16.09 972 LEU A O 1
ATOM 2242 N N . VAL A 1 276 ? -20.716 6.277 -4.379 1.00 14.77 973 VAL A N 1
ATOM 2243 C CA . VAL A 1 276 ? -20.759 7.699 -4.818 1.00 15.26 973 VAL A CA 1
ATOM 2244 C C . VAL A 1 276 ? -21.586 8.502 -3.805 1.00 16.28 973 VAL A C 1
ATOM 2245 O O . VAL A 1 276 ? -21.123 9.549 -3.339 1.00 16.81 973 VAL A O 1
ATOM 2249 N N A SER A 1 277 ? -22.776 8.018 -3.453 0.50 17.22 974 SER A N 1
ATOM 2250 N N B SER A 1 277 ? -22.789 8.021 -3.487 0.50 16.37 974 SER A N 1
ATOM 2251 C CA A SER A 1 277 ? -23.705 8.729 -2.536 0.50 18.49 974 SER A CA 1
ATOM 2252 C CA B SER A 1 277 ? -23.715 8.681 -2.529 0.50 16.94 974 SER A CA 1
ATOM 2253 C C A SER A 1 277 ? -23.090 8.837 -1.135 0.50 17.14 974 SER A C 1
ATOM 2254 C C B SER A 1 277 ? -23.013 8.857 -1.180 0.50 16.27 974 SER A C 1
ATOM 2255 O O A SER A 1 277 ? -23.226 9.903 -0.517 0.50 18.32 974 SER A O 1
ATOM 2256 O O B SER A 1 277 ? -22.990 9.983 -0.662 0.50 17.11 974 SER A O 1
ATOM 2261 N N . GLU A 1 278 ? -22.442 7.776 -0.647 1.00 16.60 975 GLU A N 1
ATOM 2262 C CA . GLU A 1 278 ? -21.854 7.773 0.714 1.00 18.50 975 GLU A CA 1
ATOM 2263 C C . GLU A 1 278 ? -20.682 8.755 0.763 1.00 17.08 975 GLU A C 1
ATOM 2264 O O . GLU A 1 278 ? -20.610 9.563 1.704 1.00 18.48 975 GLU A O 1
ATOM 2270 N N . PHE A 1 279 ? -19.790 8.710 -0.217 1.00 16.46 976 PHE A N 1
ATOM 2271 C CA . PHE A 1 279 ? -18.592 9.576 -0.190 1.00 16.36 976 PHE A CA 1
ATOM 2272 C C . PHE A 1 279 ? -18.967 11.020 -0.517 1.00 16.70 976 PHE A C 1
ATOM 2273 O O . PHE A 1 279 ? -18.283 11.912 -0.027 1.00 17.82 976 PHE A O 1
ATOM 2281 N N A SER A 1 280 ? -20.019 11.256 -1.305 0.50 17.40 977 SER A N 1
ATOM 2282 N N B SER A 1 280 ? -20.003 11.231 -1.332 0.50 16.78 977 SER A N 1
ATOM 2283 C CA A SER A 1 280 ? -20.533 12.629 -1.552 0.50 18.94 977 SER A CA 1
ATOM 2284 C CA B SER A 1 280 ? -20.585 12.576 -1.575 0.50 18.13 977 SER A CA 1
ATOM 2285 C C A SER A 1 280 ? -21.070 13.217 -0.243 0.50 19.07 977 SER A C 1
ATOM 2286 C C B SER A 1 280 ? -21.016 13.174 -0.231 0.50 17.89 977 SER A C 1
ATOM 2287 O O A SER A 1 280 ? -20.809 14.405 0.021 0.50 21.11 977 SER A O 1
ATOM 2288 O O B SER A 1 280 ? -20.583 14.298 0.090 0.50 17.90 977 SER A O 1
ATOM 2293 N N . ARG A 1 281 ? -21.797 12.419 0.544 1.00 18.40 978 ARG A N 1
ATOM 2294 C CA . ARG A 1 281 ? -22.316 12.857 1.867 1.00 18.82 978 ARG A CA 1
ATOM 2295 C C . ARG A 1 281 ? -21.133 13.182 2.787 1.00 18.71 978 ARG A C 1
ATOM 2296 O O . ARG A 1 281 ? -21.159 14.208 3.486 1.00 19.56 978 ARG A O 1
ATOM 2304 N N . MET A 1 282 ? -20.116 12.327 2.796 1.00 17.30 979 MET A N 1
ATOM 2305 C CA . MET A 1 282 ? -18.969 12.490 3.720 1.00 17.76 979 MET A CA 1
ATOM 2306 C C . MET A 1 282 ? -18.086 13.658 3.268 1.00 18.47 979 MET A C 1
ATOM 2307 O O . MET A 1 282 ? -17.656 14.421 4.144 1.00 19.16 979 MET A O 1
ATOM 2312 N N . ALA A 1 283 ? -17.858 13.830 1.962 1.00 17.74 980 ALA A N 1
ATOM 2313 C CA . ALA A 1 283 ? -17.022 14.933 1.428 1.00 19.02 980 ALA A CA 1
ATOM 2314 C C . ALA A 1 283 ? -17.678 16.284 1.736 1.00 19.03 980 ALA A C 1
ATOM 2315 O O . ALA A 1 283 ? -16.945 17.280 1.881 1.00 20.85 980 ALA A O 1
ATOM 2317 N N . ARG A 1 284 ? -19.009 16.319 1.829 1.00 19.07 981 ARG A N 1
ATOM 2318 C CA . ARG A 1 284 ? -19.787 17.549 2.128 1.00 20.84 981 ARG A CA 1
ATOM 2319 C C . ARG A 1 284 ? -19.601 17.942 3.600 1.00 20.01 981 ARG A C 1
ATOM 2320 O O . ARG A 1 284 ? -19.639 19.138 3.898 1.00 22.88 981 ARG A O 1
ATOM 2328 N N . ASP A 1 285 ? -19.405 16.969 4.490 1.00 19.46 982 ASP A N 1
ATOM 2329 C CA . ASP A 1 285 ? -19.285 17.187 5.958 1.00 19.37 982 ASP A CA 1
ATOM 2330 C C . ASP A 1 285 ? -17.994 16.525 6.427 1.00 18.86 982 ASP A C 1
ATOM 2331 O O . ASP A 1 285 ? -18.026 15.621 7.252 1.00 18.66 982 ASP A O 1
ATOM 2336 N N . PRO A 1 286 ? -16.816 16.948 5.915 1.00 18.81 983 PRO A N 1
ATOM 2337 C CA . PRO A 1 286 ? -15.578 16.198 6.134 1.00 18.75 983 PRO A CA 1
ATOM 2338 C C . PRO A 1 286 ? -15.179 16.075 7.612 1.00 17.96 983 PRO A C 1
ATOM 2339 O O . PRO A 1 286 ? -14.611 15.071 7.989 1.00 19.78 983 PRO A O 1
ATOM 2343 N N . GLN A 1 287 ? -15.485 17.083 8.429 1.00 18.38 984 GLN A N 1
ATOM 2344 C CA . GLN A 1 287 ? -15.080 17.081 9.857 1.00 19.53 984 GLN A CA 1
ATOM 2345 C C . GLN A 1 287 ? -15.759 15.936 10.627 1.00 19.50 984 GLN A C 1
ATOM 2346 O O . GLN A 1 287 ? -15.243 15.545 11.680 1.00 22.08 984 GLN A O 1
ATOM 2352 N N A ARG A 1 288 ? -16.891 15.434 10.131 0.50 19.32 985 ARG A N 1
ATOM 2353 N N B ARG A 1 288 ? -16.885 15.429 10.117 0.50 19.04 985 ARG A N 1
ATOM 2354 C CA A ARG A 1 288 ? -17.662 14.344 10.782 0.50 19.90 985 ARG A CA 1
ATOM 2355 C CA B ARG A 1 288 ? -17.687 14.356 10.761 0.50 19.32 985 ARG A CA 1
ATOM 2356 C C A ARG A 1 288 ? -16.962 13.001 10.541 0.50 19.12 985 ARG A C 1
ATOM 2357 C C B ARG A 1 288 ? -17.085 12.982 10.443 0.50 19.31 985 ARG A C 1
ATOM 2358 O O A ARG A 1 288 ? -17.148 12.094 11.366 0.50 19.51 985 ARG A O 1
ATOM 2359 O O B ARG A 1 288 ? -17.502 12.007 11.094 0.50 20.44 985 ARG A O 1
ATOM 2374 N N . PHE A 1 289 ? -16.163 12.891 9.475 1.00 19.32 986 PHE A N 1
ATOM 2375 C CA . PHE A 1 289 ? -15.728 11.583 8.921 1.00 18.01 986 PHE A CA 1
ATOM 2376 C C . PHE A 1 289 ? -14.214 11.371 8.906 1.00 18.26 986 PHE A C 1
ATOM 2377 O O . PHE A 1 289 ? -13.823 10.204 9.005 1.00 20.59 986 PHE A O 1
ATOM 2385 N N . VAL A 1 290 ? -13.404 12.408 8.726 1.00 19.22 987 VAL A N 1
ATOM 2386 C CA . VAL A 1 290 ? -11.924 12.263 8.644 1.00 20.17 987 VAL A CA 1
ATOM 2387 C C . VAL A 1 290 ? -11.294 13.406 9.432 1.00 20.93 987 VAL A C 1
ATOM 2388 O O . VAL A 1 290 ? -11.693 14.558 9.211 1.00 25.39 987 VAL A O 1
ATOM 2392 N N . VAL A 1 291 ? -10.351 13.083 10.315 1.00 22.11 988 VAL A N 1
ATOM 2393 C CA . VAL A 1 291 ? -9.642 14.063 11.187 1.00 25.42 988 VAL A CA 1
ATOM 2394 C C . VAL A 1 291 ? -8.137 13.870 10.994 1.00 24.42 988 VAL A C 1
ATOM 2395 O O . VAL A 1 291 ? -7.629 12.791 11.343 1.00 24.07 988 VAL A O 1
ATOM 2399 N N . ILE A 1 292 ? -7.456 14.873 10.442 1.00 28.76 989 ILE A N 1
ATOM 2400 C CA . ILE A 1 292 ? -5.972 14.874 10.282 1.00 33.33 989 ILE A CA 1
ATOM 2401 C C . ILE A 1 292 ? -5.378 15.862 11.292 1.00 40.76 989 ILE A C 1
ATOM 2402 O O . ILE A 1 292 ? -5.632 17.073 11.149 1.00 46.22 989 ILE A O 1
ATOM 2407 N N . GLN A 1 293 ? -4.644 15.348 12.286 1.00 47.46 990 GLN A N 1
ATOM 2408 C CA . GLN A 1 293 ? -3.831 16.136 13.253 1.00 52.10 990 GLN A CA 1
ATOM 2409 C C . GLN A 1 293 ? -4.666 17.293 13.816 1.00 56.52 990 GLN A C 1
ATOM 2410 O O . GLN A 1 293 ? -4.301 18.468 13.714 1.00 59.49 990 GLN A O 1
#

GO terms:
  GO:0008283 cell population proliferation (P, IDA)
  GO:0038134 ERBB2-EGFR signaling pathway (P, IDA)
  GO:0043235 signaling receptor complex (C, IDA)
  GO:0007166 cell surface receptor signaling pathway (P, IDA)
  GO:0035556 intracellular signal transduction (P, IDA)
  GO:0005634 nucleus (C, IDA)
  GO:0005886 plasma membrane (C, IDA)
  GO:0010008 endosome membrane (C, IDA)
  GO:0001042 RNA polymerase I core binding (F, IDA)
  GO:0032886 regulation of microtubule-based process (P, IDA)
  GO:0090314 positive regulation of protein targeting to membrane (P, IDA)
  GO:0071363 cellular response to growth factor stimulus (P, IDA)
  GO:0004713 protein tyrosine kinase activity (F, EXP)
  GO:0005769 early endosome (C, EXP)
  GO:0005886 plasma membrane (C, EXP)
  GO:0045727 positive regulation of translation (P, IMP)
  GO:0045943 positive regulation of transcription by RNA polymerase I (P, IMP)
  GO:0030307 positive regulation of cell growth (P, IMP)
  GO:0070372 regulation of ERK1 and ERK2 cascade (P, IMP)
  GO:0071364 cellular response to epidermal growth factor stimulus (P, IMP)

Foldseek 3Di:
DDDLLDFAEAEPVQKDFDAFQADDPFWTKTFIWGHDPPDDDIFTKIKTWGDLQFDPVLNCQQVVLVSVVQSLCGPPHALAAWHFPHWYDDSIIITMTGDQPCAQQLVNLLVPVAPQDLLLLLLNLLSNLVNLLRCVVSPFFQQQDASNQWGHSDSNGIHGYSGPRQDAGDDDPPGGDNCSDDDPLLLFALCCVVPVDTHSLRVLLSSLNRSVCNLQSRDDGPPPDDSVCVSVCLVVVDGGDDRPFWDVLSVVLSSQSRDNPSVSHDHSVVSSVSSVVCSVVSVVTGHRD

Secondary structure (DSSP, 8-state):
---TTS-PBPPGGGEEEEEEEEEETTEEEEEEEE--TTS---EEEEEEEEPTTS-HHHHHHHHHHHHHHHHHHHSS--TTB--EEEEEESSSEEEEEE--TT-BHHHHHHHTTTT--HHHHHHHHHHHHHHHHHHHHTT---S---GGGEEEEETTEEEE-STT---PPP--SSSS--------GGGS-HHHHHH----HHHHHHHHHHHHHHHHTTSPPTTTT--GGGHHHHHHTT--PPPPTTB-HHHHHHHHHHT-SSGGGSPPHHHHHHHHHHHHHSHHHHB---

Organism: Homo sapiens (NCBI:txid9606)

Sequence (289 aa):
APNQALLRILKETELRKVKVLGSGAFGTVYKGIWIPDGENVKIPVAIKVLRENTSPKANKEILDEAYVMAYVMAAGGVVGSPYVSSRLLGIICLTSTVQLVTTQLMPYGCCLLDHVRENRRGRLGSQDLLNNWCMQIAKGMSSYLEDVRLVHRDLAARNVLVKSPNHVKITDFGLARLLDIDETEYHADGGKVPIKWMALESILRRRFTHQSDVWSYGVTVWELMTFGAKPYDGIPAREIPDLLEKKGERLPQPPICTIDVYMIMVKKCWMIDSECRPRFRELVSSEFSSRMARDPQRRFVVIQ

InterPro domains:
  IPR000494 Receptor L-domain [PF01030] (52-172)
  IPR000494 Receptor L-domain [PF01030] (366-484)
  IPR000719 Protein kinase domain [PS50011] (720-987)
  IPR001245 Serine-threonine/tyrosine-protein kinase, catalytic domain [PF07714] (722-975)
  IPR001245 Serine-threonine/tyrosine-protein kinase, catalytic domain [PR00109] (798-811)
  IPR001245 Serine-threonine/tyrosine-protein kinase, catalytic domain [PR00109] (835-853)
  IPR001245 Serine-threonine/tyrosine-protein kinase, catalytic domain [PR00109] (884-894)
  IPR001245 Serine-threonine/tyrosine-protein kinase, catalytic domain [PR00109] (903-925)
  IPR001245 Serine-threonine/tyrosine-protein kinase, catalytic domain [PR00109] (947-969)
  IPR006211 Furin-like cysteine-rich domain [PF00757] (190-343)
  IPR006212 Furin-like repeat [SM00261] (232-275)
  IPR006212 Furin-like repeat [SM00261] (501-552)
  IPR006212 Furin-like repeat [SM00261] (557-606)
  IPR006212 Furin-like repeat [cd00064] (235-280)
  IPR006212 Furin-like repeat [cd00064] (510-544)
  IPR006212 Furin-like repeat [cd00064] (562-607)
  IPR008266 Tyrosine-protein kinase, active site [PS00109] (841-853)
  IPR009030 Growth factor receptor cysteine-rich domain superfamily [SSF57184] (189-343)
  IPR009030 Growth factor receptor cysteine-rich domain superfamily [SSF57184] (511-642)
  IPR011009 Protein kinase-like domain superfamily [SSF56112] (716-992)

Radius of gyration: 19.43 Å; Cα contacts (8 Å, |Δi|>4): 521; chains: 1; bounding box: 36×48×52 Å